Protein AF-A0A3A9CHL5-F1 (afdb_monomer_lite)

Foldseek 3Di:
DDPDPPPPPQPCLLLLLLLVCVLCVVVVVVDDRDSDDDPDDDDDDDDDFDWDPPDFQWTWTPDDPDTDIGGRLVRDDCVSRLLNVLSDLCPPDPVSVVVLLVVLVVVPPDPSSLVSVVSSCVSPVVVLVVDDPSSVVVCVSNVVVVVVVVVVVVVVVVVVVVVVVVVLVVVLLVVLVVVCVVVVVVVLNVVVVPDVVSVVVSCVVVVRPVVPDPDPPPPDDDDDDDD

Structure (mmCIF, N/CA/C/O backbone):
data_AF-A0A3A9CHL5-F1
#
_entry.id   AF-A0A3A9CHL5-F1
#
loop_
_atom_site.group_PDB
_atom_site.id
_atom_site.type_symbol
_atom_site.label_atom_id
_atom_site.label_alt_id
_atom_site.label_comp_id
_atom_site.label_asym_id
_atom_site.label_entity_id
_atom_site.label_seq_id
_atom_site.pdbx_PDB_ins_code
_atom_site.Cartn_x
_atom_site.Cartn_y
_atom_site.Cartn_z
_atom_site.occupancy
_atom_site.B_iso_or_equiv
_atom_site.auth_seq_id
_atom_site.auth_comp_id
_atom_site.auth_asym_id
_atom_site.auth_atom_id
_atom_site.pdbx_PDB_model_num
ATOM 1 N N . MET A 1 1 ? -10.485 33.355 -9.777 1.00 31.81 1 MET A N 1
ATOM 2 C CA . MET A 1 1 ? -9.864 32.058 -10.112 1.00 31.81 1 MET A CA 1
ATOM 3 C C . MET A 1 1 ? -10.113 31.134 -8.939 1.00 31.81 1 MET A C 1
ATOM 5 O O . MET A 1 1 ? -9.552 31.369 -7.882 1.00 31.81 1 MET A O 1
ATOM 9 N N . HIS A 1 2 ? -11.038 30.187 -9.081 1.00 33.06 2 HIS A N 1
ATOM 10 C CA . HIS A 1 2 ? -11.219 29.122 -8.098 1.00 33.06 2 HIS A CA 1
ATOM 11 C C . HIS A 1 2 ? -10.197 28.035 -8.424 1.00 33.06 2 HIS A C 1
ATOM 13 O O . HIS A 1 2 ? -10.268 27.441 -9.497 1.00 33.06 2 HIS A O 1
ATOM 19 N N . GLU A 1 3 ? -9.231 27.819 -7.536 1.00 34.31 3 GLU A N 1
ATOM 20 C CA . GLU A 1 3 ? -8.381 26.633 -7.582 1.00 34.31 3 GLU A CA 1
ATOM 21 C C . GLU A 1 3 ? -9.248 25.408 -7.300 1.00 34.31 3 GLU A C 1
ATOM 23 O O . GLU A 1 3 ? -9.785 25.218 -6.205 1.00 34.31 3 GLU A O 1
ATOM 28 N N . SER A 1 4 ? -9.420 24.589 -8.330 1.00 36.44 4 SER A N 1
ATOM 29 C CA . SER A 1 4 ? -10.003 23.263 -8.237 1.00 36.44 4 SER A CA 1
ATOM 30 C C . SER A 1 4 ? -9.102 22.412 -7.345 1.00 36.44 4 SER A C 1
ATOM 32 O O . SER A 1 4 ? -8.057 21.940 -7.788 1.00 36.44 4 SER A O 1
ATOM 34 N N . LYS A 1 5 ? -9.487 22.218 -6.077 1.00 37.38 5 LYS A N 1
ATOM 35 C CA . LYS A 1 5 ? -8.882 21.193 -5.220 1.00 37.38 5 LYS A CA 1
ATOM 36 C C . LYS A 1 5 ? -9.072 19.845 -5.910 1.00 37.38 5 LYS A C 1
ATOM 38 O O . LYS A 1 5 ? -10.174 19.299 -5.903 1.00 37.38 5 LYS A O 1
ATOM 43 N N . SER A 1 6 ? -8.007 19.318 -6.505 1.00 38.12 6 SER A N 1
ATOM 44 C CA . SER A 1 6 ? -7.930 17.926 -6.934 1.00 38.12 6 SER A CA 1
ATOM 45 C C . SER A 1 6 ? -8.204 17.057 -5.713 1.00 38.12 6 SER A C 1
ATOM 47 O O . SER A 1 6 ? -7.373 16.932 -4.815 1.00 38.12 6 SER A O 1
ATOM 49 N N . GLN A 1 7 ? -9.421 16.531 -5.626 1.00 40.09 7 GLN A N 1
ATOM 50 C CA . GLN A 1 7 ? -9.855 15.693 -4.524 1.00 40.09 7 GLN A CA 1
ATOM 51 C C . GLN A 1 7 ? -9.085 14.374 -4.637 1.00 40.09 7 GLN A C 1
ATOM 53 O O . GLN A 1 7 ? -9.438 13.506 -5.432 1.00 40.09 7 GLN A O 1
ATOM 58 N N . CYS A 1 8 ? -7.981 14.251 -3.894 1.00 38.56 8 CYS A N 1
ATOM 59 C CA . CYS A 1 8 ? -7.250 12.997 -3.775 1.00 38.56 8 CYS A CA 1
ATOM 60 C C . CYS A 1 8 ? -8.243 11.948 -3.262 1.00 38.56 8 CYS A C 1
ATOM 62 O O . CYS A 1 8 ? -8.747 12.051 -2.140 1.00 38.56 8 CYS A O 1
ATOM 64 N N . LYS A 1 9 ? -8.612 10.996 -4.124 1.00 45.97 9 LYS A N 1
ATOM 65 C CA . LYS A 1 9 ? -9.559 9.930 -3.803 1.00 45.97 9 LYS A CA 1
ATOM 66 C C . LYS A 1 9 ? -8.913 9.078 -2.711 1.00 45.97 9 LYS A C 1
ATOM 68 O O . LYS A 1 9 ? -8.028 8.273 -2.986 1.00 45.97 9 LYS A O 1
ATOM 73 N N . ARG A 1 10 ? -9.287 9.322 -1.455 1.00 57.28 10 ARG A N 1
ATOM 74 C CA . ARG A 1 10 ? -8.737 8.613 -0.295 1.00 57.28 10 ARG A CA 1
ATOM 75 C C . ARG A 1 10 ? -9.194 7.156 -0.347 1.00 57.28 10 ARG A C 1
ATOM 77 O O . ARG A 1 10 ? -10.391 6.875 -0.329 1.00 57.28 10 ARG A O 1
ATOM 84 N N . HIS A 1 11 ? -8.241 6.236 -0.457 1.00 58.91 11 HIS A N 1
ATOM 85 C CA . HIS A 1 11 ? -8.498 4.800 -0.548 1.00 58.91 11 HIS A CA 1
ATOM 86 C C . HIS A 1 11 ? -8.661 4.221 0.865 1.00 58.91 11 HIS A C 1
ATOM 88 O O . HIS A 1 11 ? -7.772 3.561 1.387 1.00 58.91 11 HIS A O 1
ATOM 94 N N . TRP A 1 12 ? -9.802 4.497 1.503 1.00 69.38 12 TRP A N 1
ATOM 95 C CA . TRP A 1 12 ? -10.125 4.010 2.854 1.00 69.38 12 TRP A CA 1
ATOM 96 C C . TRP A 1 12 ? -10.387 2.500 2.922 1.00 69.38 12 TRP A C 1
ATOM 98 O O . TRP A 1 12 ? -10.325 1.911 3.998 1.00 69.38 12 TRP A O 1
ATOM 108 N N . HIS A 1 13 ? -10.682 1.872 1.782 1.00 62.75 13 HIS A N 1
ATOM 109 C CA . HIS A 1 13 ? -11.171 0.495 1.721 1.00 62.75 13 HIS A CA 1
ATOM 110 C C . HIS A 1 13 ? -10.190 -0.539 2.317 1.00 62.75 13 HIS A C 1
ATOM 112 O O . HIS A 1 13 ? -10.600 -1.286 3.207 1.00 62.75 13 HIS A O 1
ATOM 118 N N . PRO A 1 14 ? -8.883 -0.531 1.974 1.00 68.88 14 PRO A N 1
ATOM 119 C CA . PRO A 1 14 ? -7.922 -1.457 2.581 1.00 68.88 14 PRO A CA 1
ATOM 120 C C . PRO A 1 14 ? -7.686 -1.185 4.075 1.00 68.88 14 PRO A C 1
ATOM 122 O O . PRO A 1 14 ? -7.514 -2.123 4.851 1.00 68.88 14 PRO A O 1
ATOM 125 N N . ALA A 1 15 ? -7.729 0.088 4.491 1.00 72.81 15 ALA A N 1
ATOM 126 C CA . ALA A 1 15 ? -7.606 0.493 5.896 1.00 72.81 15 ALA A CA 1
ATOM 127 C C . ALA A 1 15 ? -8.725 -0.102 6.745 1.00 72.81 15 ALA A C 1
ATOM 129 O O . ALA A 1 15 ? -8.486 -0.623 7.828 1.00 72.81 15 ALA A O 1
ATOM 130 N N . PHE A 1 16 ? -9.954 -0.009 6.240 1.00 71.50 16 PHE A N 1
ATOM 131 C CA . PHE A 1 16 ? -11.136 -0.469 6.948 1.00 71.50 16 PHE A CA 1
ATOM 132 C C . PHE A 1 16 ? -11.118 -1.988 7.128 1.00 71.50 16 PHE A C 1
ATOM 134 O O . PHE A 1 16 ? -11.353 -2.484 8.229 1.00 71.50 16 PHE A O 1
ATOM 141 N N . PHE A 1 17 ? -10.750 -2.725 6.076 1.00 71.75 17 PHE A N 1
ATOM 142 C CA . PHE A 1 17 ? -10.575 -4.175 6.139 1.00 71.75 17 PHE A CA 1
ATOM 143 C C . PHE A 1 17 ? -9.501 -4.586 7.159 1.00 71.75 17 PHE A C 1
ATOM 145 O O . PHE A 1 17 ? -9.738 -5.463 7.991 1.00 71.75 17 PHE A O 1
ATOM 152 N N . ALA A 1 18 ? -8.348 -3.913 7.155 1.00 73.06 18 ALA A N 1
ATOM 153 C CA . ALA A 1 18 ? -7.289 -4.162 8.129 1.00 73.06 18 ALA A CA 1
ATOM 154 C C . ALA A 1 18 ? -7.716 -3.791 9.563 1.00 73.06 18 ALA A C 1
ATOM 156 O O . ALA A 1 18 ? -7.441 -4.543 10.496 1.00 73.06 18 ALA A O 1
ATOM 157 N N . GLY A 1 19 ? -8.450 -2.688 9.744 1.00 74.75 19 GLY A N 1
ATOM 158 C CA . GLY A 1 19 ? -9.015 -2.289 11.035 1.00 74.75 19 GLY A CA 1
ATOM 159 C C . GLY A 1 19 ? -9.948 -3.355 11.612 1.00 74.75 19 GLY A C 1
ATOM 160 O O . GLY A 1 19 ? -9.813 -3.725 12.774 1.00 74.75 19 GLY A O 1
ATOM 161 N N . LEU A 1 20 ? -10.829 -3.931 10.787 1.00 75.00 20 LEU A N 1
ATOM 162 C CA . LEU A 1 20 ? -11.700 -5.039 11.197 1.00 75.00 20 LEU A CA 1
ATOM 163 C C . LEU A 1 20 ? -10.907 -6.279 11.626 1.00 75.00 20 LEU A C 1
ATOM 165 O O . LEU A 1 20 ? -11.247 -6.913 12.624 1.00 75.00 20 LEU A O 1
ATOM 169 N N . GLN A 1 21 ? -9.846 -6.623 10.894 1.00 72.31 21 GLN A N 1
ATOM 170 C CA . GLN A 1 21 ? -8.977 -7.752 11.236 1.00 72.31 21 GLN A CA 1
ATOM 171 C C . GLN A 1 21 ? -8.236 -7.552 12.560 1.00 72.31 21 GLN A C 1
ATOM 173 O O . GLN A 1 21 ? -8.037 -8.522 13.292 1.00 72.31 21 GLN A O 1
ATOM 178 N N . ILE A 1 22 ? -7.821 -6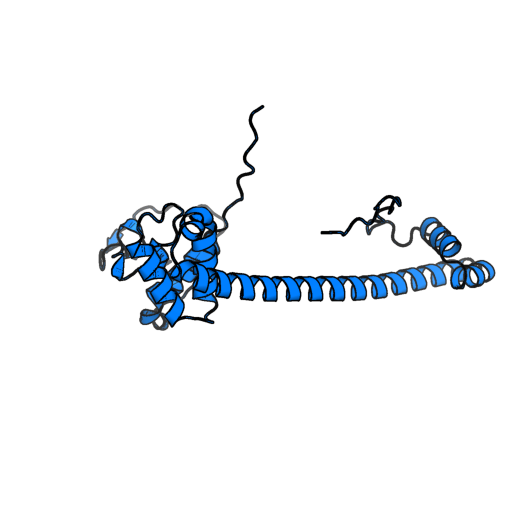.317 12.857 1.00 81.06 22 ILE A N 1
ATOM 179 C CA . ILE A 1 22 ? -7.154 -5.965 14.113 1.00 81.06 22 ILE A CA 1
ATOM 180 C C . ILE A 1 22 ? -8.127 -6.112 15.288 1.00 81.06 22 ILE A C 1
ATOM 182 O O . ILE A 1 22 ? -7.821 -6.825 16.245 1.00 81.06 22 ILE A O 1
ATOM 186 N N . GLU A 1 23 ? -9.305 -5.490 15.204 1.00 81.81 23 GLU A N 1
ATOM 187 C CA . GLU A 1 23 ? -10.247 -5.451 16.333 1.00 81.81 23 GLU A CA 1
ATOM 188 C C . GLU A 1 23 ? -10.882 -6.809 16.629 1.00 81.81 23 GLU A C 1
ATOM 190 O O . GLU A 1 23 ? -11.107 -7.161 17.783 1.00 81.81 23 GLU A O 1
ATOM 195 N N . LEU A 1 24 ? -11.130 -7.613 15.596 1.00 76.69 24 LEU A N 1
ATOM 196 C CA . LEU A 1 24 ? -11.728 -8.941 15.743 1.00 76.69 24 LEU A CA 1
ATOM 197 C C . LEU A 1 24 ? -10.677 -10.061 15.788 1.00 76.69 24 LEU A C 1
ATOM 199 O O . L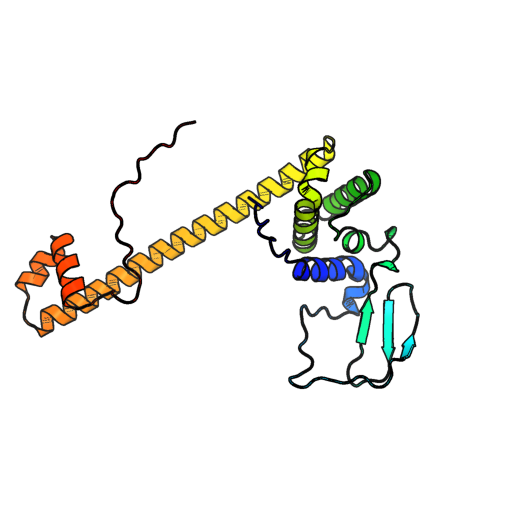EU A 1 24 ? -10.985 -11.231 15.547 1.00 76.69 24 LEU A O 1
ATOM 203 N N . SER A 1 25 ? -9.424 -9.718 16.093 1.00 77.12 25 SER A N 1
ATOM 204 C CA . SER A 1 25 ? -8.302 -10.661 16.095 1.00 77.12 25 SER A CA 1
ATOM 205 C C . SER A 1 25 ? -8.446 -11.780 17.134 1.00 77.12 25 SER A C 1
ATOM 207 O O . SER A 1 25 ? -8.083 -12.920 16.843 1.00 77.12 25 SER A O 1
ATOM 209 N N . GLU A 1 26 ? -9.027 -11.500 18.305 1.00 75.69 26 GLU A N 1
ATOM 210 C CA . GLU A 1 26 ? -9.283 -12.502 19.355 1.00 75.69 26 GLU A CA 1
ATOM 211 C C . GLU A 1 26 ? -10.308 -13.564 18.920 1.00 75.69 26 GLU A C 1
ATOM 213 O O . GLU A 1 26 ? -10.218 -14.727 19.314 1.00 75.69 26 GLU A O 1
ATOM 218 N N . GLU A 1 27 ? -11.254 -13.191 18.056 1.00 71.69 27 GLU A N 1
ATOM 219 C CA . GLU A 1 27 ? -12.296 -14.079 17.527 1.00 71.69 27 GLU A CA 1
ATOM 220 C C . GLU A 1 27 ? -11.923 -14.676 16.161 1.00 71.69 27 GLU A C 1
ATOM 222 O O . GLU A 1 27 ? -12.722 -15.391 15.556 1.00 71.69 27 GLU A O 1
ATOM 227 N N . ARG A 1 28 ? -10.699 -14.435 15.672 1.00 65.25 28 ARG A N 1
ATOM 228 C CA . ARG A 1 28 ? -10.254 -14.788 14.313 1.00 65.25 28 ARG A CA 1
ATOM 229 C C . ARG A 1 28 ? -10.444 -16.259 13.950 1.00 65.25 28 ARG A C 1
ATOM 231 O O . ARG A 1 28 ? -10.678 -16.560 12.788 1.00 65.25 28 ARG A O 1
ATOM 238 N N . SER A 1 29 ? -10.358 -17.178 14.912 1.00 58.16 29 SER A N 1
ATOM 239 C CA . SER A 1 29 ? -10.593 -18.612 14.674 1.00 58.16 29 SER A CA 1
ATOM 240 C C . SER A 1 29 ? -12.040 -18.941 14.289 1.00 58.16 29 SER A C 1
ATOM 242 O O . SER A 1 29 ? -12.284 -19.982 13.684 1.00 58.16 29 SER A O 1
ATOM 244 N N . ASN A 1 30 ? -12.982 -18.053 14.609 1.00 62.62 30 ASN A N 1
ATOM 245 C CA . ASN A 1 30 ? -14.406 -18.188 14.319 1.00 62.62 30 ASN A CA 1
ATOM 246 C C . ASN A 1 30 ? -14.866 -17.268 13.174 1.00 62.62 30 ASN A C 1
ATOM 248 O O . ASN A 1 30 ? -16.060 -17.228 12.875 1.00 62.62 30 ASN A O 1
ATOM 252 N N . LEU A 1 31 ? -13.948 -16.518 12.552 1.00 57.81 31 LEU A N 1
ATOM 253 C CA . LEU A 1 31 ? -14.252 -15.483 11.565 1.00 57.81 31 LEU A CA 1
ATOM 254 C C . LEU A 1 31 ? -13.487 -15.720 10.259 1.00 57.81 31 LEU A C 1
ATOM 256 O O . LEU A 1 31 ? -12.302 -16.049 10.256 1.00 57.81 31 LEU A O 1
ATOM 260 N N . ILE A 1 32 ? -14.169 -15.510 9.135 1.00 54.34 32 ILE A N 1
ATOM 261 C CA . ILE A 1 32 ? -13.572 -15.509 7.797 1.00 54.34 32 ILE A CA 1
ATOM 262 C C . ILE A 1 32 ? -13.523 -14.054 7.331 1.00 54.34 32 ILE A C 1
ATOM 264 O O . ILE A 1 32 ? -14.544 -13.370 7.329 1.00 54.34 32 ILE A O 1
ATOM 268 N N . PHE A 1 33 ? -12.335 -13.583 6.953 1.00 56.72 33 PHE A N 1
ATOM 269 C CA . PHE A 1 33 ? -12.128 -12.224 6.458 1.00 56.72 33 PHE A CA 1
ATOM 270 C C . PHE A 1 33 ? -11.939 -12.259 4.943 1.00 56.72 33 PHE A C 1
ATOM 272 O O . PHE A 1 33 ? -10.904 -12.717 4.459 1.00 56.72 33 PHE A O 1
ATOM 279 N N . GLU A 1 34 ? -12.912 -11.738 4.206 1.00 53.91 34 GLU A N 1
ATOM 280 C CA . GLU A 1 34 ? -12.839 -11.541 2.756 1.00 53.91 34 GLU A CA 1
ATOM 281 C C . GLU A 1 34 ? -12.867 -10.038 2.462 1.00 53.91 34 GLU A C 1
ATOM 283 O O . GLU A 1 34 ? -13.689 -9.320 3.026 1.00 53.91 34 GLU A O 1
ATOM 288 N N . ASN A 1 35 ? -11.938 -9.557 1.627 1.00 45.94 35 ASN A N 1
ATOM 289 C CA . ASN A 1 35 ? -11.796 -8.127 1.317 1.00 45.94 35 ASN A CA 1
ATOM 290 C C . ASN A 1 35 ? -13.027 -7.616 0.547 1.00 45.94 35 ASN A C 1
ATOM 292 O O . ASN A 1 35 ? -13.604 -6.598 0.906 1.00 45.94 35 ASN A O 1
ATOM 296 N N . GLU A 1 36 ? -13.489 -8.391 -0.440 1.00 55.72 36 GLU A N 1
ATOM 297 C CA . GLU A 1 36 ? -14.678 -8.096 -1.240 1.00 55.72 36 GLU A CA 1
ATOM 298 C C . GLU A 1 36 ? -15.321 -9.412 -1.721 1.00 55.72 36 GLU A C 1
ATOM 300 O O . GLU A 1 36 ? -14.632 -10.274 -2.268 1.00 55.72 36 GLU A O 1
ATOM 305 N N . HIS A 1 37 ? -16.640 -9.568 -1.543 1.00 56.06 37 HIS A N 1
ATOM 306 C CA . HIS A 1 37 ? -17.407 -10.719 -2.037 1.00 56.06 37 HIS A CA 1
ATOM 307 C C . HIS A 1 37 ? -18.520 -10.246 -2.979 1.00 56.06 37 HIS A C 1
ATOM 309 O O . HIS A 1 37 ? -19.444 -9.539 -2.573 1.00 56.06 37 HIS A O 1
ATOM 315 N N . LEU A 1 38 ? -18.444 -10.628 -4.256 1.00 54.06 38 LEU A N 1
ATOM 316 C CA . LEU A 1 38 ? -19.430 -10.231 -5.263 1.00 54.06 38 LEU A CA 1
ATOM 317 C C . LEU A 1 38 ? -20.667 -11.138 -5.185 1.00 54.06 38 LEU A C 1
ATOM 319 O O . LEU A 1 38 ? -20.614 -12.302 -5.569 1.00 54.06 38 LEU A O 1
ATOM 323 N N . LEU A 1 39 ? -21.804 -10.590 -4.745 1.00 59.66 39 LEU A N 1
ATOM 324 C CA . LEU A 1 39 ? -23.056 -11.339 -4.529 1.00 59.66 39 LEU A CA 1
ATOM 325 C C . LEU A 1 39 ? -23.867 -11.650 -5.818 1.00 59.66 39 LEU A C 1
ATOM 327 O O . LEU A 1 39 ? -25.001 -12.116 -5.730 1.00 59.66 39 LEU A O 1
ATOM 331 N N . GLY A 1 40 ? -23.298 -11.453 -7.017 1.00 54.06 40 GLY A N 1
ATOM 332 C CA . GLY A 1 40 ? -23.895 -11.824 -8.317 1.00 54.06 40 GLY A CA 1
ATOM 333 C C . GLY A 1 40 ? -24.168 -10.655 -9.284 1.00 54.06 40 GLY A C 1
ATOM 334 O O . GLY A 1 40 ? -23.963 -9.492 -8.957 1.00 54.06 40 GLY A O 1
ATOM 335 N N . THR A 1 41 ? -24.619 -10.968 -10.510 1.00 48.75 41 THR A N 1
ATOM 336 C CA . THR A 1 41 ? -24.808 -10.030 -11.650 1.00 48.75 41 THR A CA 1
ATOM 337 C C . THR A 1 41 ? -26.211 -9.412 -11.778 1.00 48.75 41 THR A C 1
ATOM 339 O O . THR A 1 41 ? -26.469 -8.670 -12.725 1.00 48.75 41 THR A O 1
ATOM 342 N N . LYS A 1 42 ? -27.137 -9.697 -10.855 1.00 50.78 42 LYS A N 1
ATOM 343 C CA . LYS A 1 42 ? -28.496 -9.119 -10.826 1.00 50.78 42 LYS A CA 1
ATOM 344 C C . LYS A 1 42 ? -28.726 -8.345 -9.523 1.00 50.78 42 LYS A C 1
ATOM 346 O O . LYS A 1 42 ? -28.121 -8.710 -8.520 1.00 50.78 42 LYS A O 1
ATOM 351 N N . PRO A 1 43 ? -29.608 -7.325 -9.503 1.00 42.44 43 PRO A N 1
ATOM 352 C CA . PRO A 1 43 ? -29.901 -6.593 -8.280 1.00 42.44 43 PRO A CA 1
ATOM 353 C C . PRO A 1 43 ? -30.700 -7.499 -7.339 1.00 42.44 43 PRO A C 1
ATOM 355 O O . PRO A 1 43 ? -31.857 -7.818 -7.611 1.00 42.44 43 PRO A O 1
ATOM 358 N N . THR A 1 44 ? -30.074 -7.955 -6.259 1.00 53.53 44 THR A N 1
ATOM 359 C CA . THR A 1 44 ? -30.722 -8.714 -5.187 1.00 53.53 44 THR A CA 1
ATOM 360 C C . THR A 1 44 ? -31.590 -7.762 -4.364 1.00 53.53 44 THR A C 1
ATOM 362 O O . THR A 1 44 ? -31.087 -6.853 -3.707 1.00 53.53 44 THR A O 1
ATOM 365 N N . GLN A 1 45 ? -32.910 -7.933 -4.444 1.00 50.31 45 GLN A N 1
ATOM 366 C CA . GLN A 1 45 ? -33.881 -7.205 -3.629 1.00 50.31 45 GLN A CA 1
ATOM 367 C C . GLN A 1 45 ? -34.082 -7.970 -2.316 1.00 50.31 45 GLN A C 1
ATOM 369 O O . GLN A 1 45 ? -34.325 -9.173 -2.341 1.00 50.31 45 GLN A O 1
ATOM 374 N N . ILE A 1 46 ? -33.939 -7.285 -1.179 1.00 52.41 46 ILE A N 1
ATOM 375 C CA . ILE A 1 46 ? -34.143 -7.870 0.151 1.00 52.41 46 ILE A CA 1
ATOM 376 C C . ILE A 1 46 ? -35.546 -7.490 0.631 1.00 52.41 46 ILE A C 1
ATOM 378 O O . ILE A 1 46 ? -35.828 -6.305 0.809 1.00 52.41 46 ILE A O 1
ATOM 382 N N . ASP A 1 47 ? -36.409 -8.484 0.853 1.00 38.03 47 ASP A N 1
ATOM 383 C CA . ASP A 1 47 ? -37.814 -8.259 1.220 1.00 38.03 47 ASP A CA 1
ATOM 384 C C . ASP A 1 47 ? -38.009 -7.969 2.722 1.00 38.03 47 ASP A C 1
ATOM 386 O O . ASP A 1 47 ? -38.795 -7.094 3.085 1.00 38.03 47 ASP A O 1
ATOM 390 N N . VAL A 1 48 ? -37.294 -8.672 3.617 1.00 36.00 48 VAL A N 1
ATOM 391 C CA . VAL A 1 48 ? -37.386 -8.493 5.082 1.00 36.00 48 VAL A CA 1
ATOM 392 C C . VAL A 1 48 ? -36.043 -8.787 5.757 1.00 36.00 48 VAL A C 1
ATOM 394 O O . VAL A 1 48 ? -35.462 -9.851 5.568 1.00 36.00 48 VAL A O 1
ATOM 397 N N . ILE A 1 49 ? -35.583 -7.870 6.614 1.00 46.50 49 ILE A N 1
ATOM 398 C CA . ILE A 1 49 ? -34.369 -8.020 7.429 1.00 46.50 49 ILE A CA 1
ATOM 399 C C . ILE A 1 49 ? -34.766 -8.126 8.904 1.00 46.50 49 ILE A C 1
ATOM 401 O O . ILE A 1 49 ? -35.325 -7.189 9.471 1.00 46.50 49 ILE A O 1
ATOM 405 N N . ILE A 1 50 ? -34.432 -9.246 9.551 1.00 41.56 50 ILE A N 1
ATOM 406 C CA . ILE A 1 50 ? -34.580 -9.416 11.003 1.00 41.56 50 ILE A CA 1
ATOM 407 C C . ILE A 1 50 ? -33.198 -9.334 11.644 1.00 41.56 50 ILE A C 1
ATOM 409 O O . ILE A 1 50 ? -32.349 -1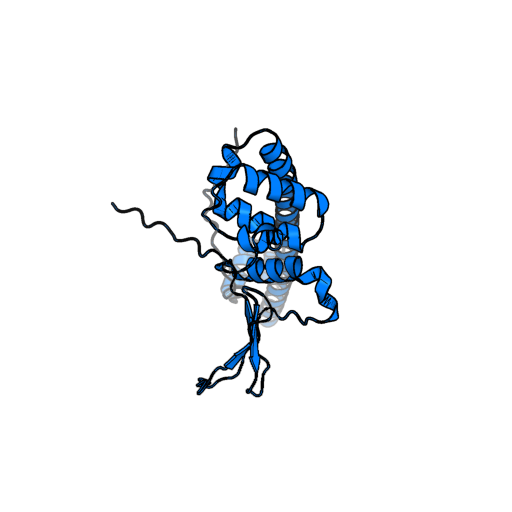0.198 11.428 1.00 41.56 50 ILE A O 1
ATOM 413 N N . VAL A 1 51 ? -32.985 -8.299 12.455 1.00 49.38 51 VAL A N 1
ATOM 414 C CA . VAL A 1 51 ? -31.703 -8.019 13.108 1.00 49.38 51 VAL A CA 1
ATOM 415 C C . VAL A 1 51 ? -31.727 -8.478 14.566 1.00 49.38 51 VAL A C 1
ATOM 417 O O . VAL A 1 51 ? -32.517 -7.978 15.368 1.00 49.38 51 VAL A O 1
ATOM 420 N N . LYS A 1 52 ? -30.822 -9.390 14.946 1.00 45.09 52 LYS A N 1
ATOM 421 C CA . LYS A 1 52 ? -30.616 -9.765 16.355 1.00 45.09 52 LYS A CA 1
ATOM 422 C C . LYS A 1 52 ? -29.498 -8.922 16.980 1.00 45.09 52 LYS A C 1
ATOM 424 O O . LYS A 1 52 ? -28.354 -8.996 16.537 1.00 45.09 52 LYS A O 1
ATOM 429 N N . LYS A 1 53 ? -29.823 -8.169 18.036 1.00 54.25 53 LYS A N 1
ATOM 430 C CA . LYS A 1 53 ? -28.856 -7.423 18.861 1.00 54.25 53 LYS A CA 1
ATOM 431 C C . LYS A 1 53 ? -28.190 -8.367 19.860 1.00 54.25 53 LYS A C 1
ATOM 433 O O . LYS A 1 53 ? -28.825 -8.753 20.837 1.00 54.25 53 LYS A O 1
ATOM 438 N N . ASN A 1 54 ? -26.940 -8.747 19.602 1.00 59.50 54 ASN A N 1
ATOM 439 C CA . ASN A 1 54 ? -26.134 -9.505 20.565 1.00 59.50 54 ASN A CA 1
ATOM 440 C C . ASN A 1 54 ? -25.168 -8.576 21.318 1.00 59.50 54 ASN A C 1
ATOM 442 O O . ASN A 1 54 ? -25.159 -8.610 22.541 1.00 59.50 54 ASN A O 1
ATOM 446 N N . ASN A 1 55 ? -24.456 -7.699 20.595 1.00 62.72 55 ASN A N 1
ATOM 447 C CA . ASN A 1 55 ? -23.603 -6.636 21.138 1.00 62.72 55 ASN A CA 1
ATOM 448 C C . ASN A 1 55 ? -23.947 -5.294 20.451 1.00 62.72 55 ASN A C 1
ATOM 450 O O . ASN A 1 55 ? -24.363 -5.316 19.289 1.00 62.72 55 ASN A O 1
ATOM 454 N N . PRO A 1 56 ? -23.779 -4.132 21.114 1.00 70.81 56 PRO A N 1
ATOM 455 C CA . PRO A 1 56 ? -23.903 -2.824 20.462 1.00 70.81 56 PRO A CA 1
ATOM 456 C C . PRO A 1 56 ? -22.980 -2.733 19.239 1.00 70.81 56 PRO A C 1
ATOM 458 O O . PRO A 1 56 ? -21.821 -3.134 19.324 1.00 70.81 56 PRO A O 1
ATOM 461 N N . GLY A 1 57 ? -23.504 -2.277 18.099 1.00 68.25 57 GLY A N 1
ATOM 462 C CA . GLY A 1 57 ? -22.753 -2.146 16.848 1.00 68.25 57 GLY A CA 1
ATOM 463 C C . GLY A 1 57 ? -22.472 -3.435 16.065 1.00 68.25 57 GLY A C 1
ATOM 464 O O . GLY A 1 57 ? -22.024 -3.323 14.930 1.00 68.25 57 GLY A O 1
ATOM 465 N N . ILE A 1 58 ? -22.764 -4.638 16.586 1.00 70.94 58 ILE A N 1
ATOM 466 C CA . ILE A 1 58 ? -22.610 -5.905 15.840 1.00 70.94 58 ILE A CA 1
ATOM 467 C C . ILE A 1 58 ? -23.966 -6.585 15.674 1.00 70.94 58 ILE A C 1
ATOM 469 O O . ILE A 1 58 ? -24.596 -7.050 16.631 1.00 70.94 58 ILE A O 1
ATOM 473 N N . TYR A 1 59 ? -24.390 -6.692 14.423 1.00 70.88 59 TYR A N 1
ATOM 474 C CA . TYR A 1 59 ? -25.733 -7.089 14.040 1.00 70.88 59 TYR A CA 1
ATOM 475 C C . TYR A 1 59 ? -25.704 -8.291 13.112 1.00 70.88 59 TYR A C 1
ATOM 477 O O . TYR A 1 59 ? -24.966 -8.306 12.134 1.00 70.88 59 TYR A O 1
ATOM 485 N N . TYR A 1 60 ? -26.555 -9.276 13.386 1.00 68.06 60 TYR A N 1
ATOM 486 C CA . TYR A 1 60 ? -26.691 -10.462 12.545 1.00 68.06 60 TYR A CA 1
ATOM 487 C C . TYR A 1 60 ? -28.065 -10.474 11.892 1.00 68.06 60 TYR A C 1
ATOM 489 O O . TYR A 1 60 ? -29.078 -10.431 12.602 1.00 68.06 60 TYR A O 1
ATOM 497 N N . ILE A 1 61 ? -28.094 -10.582 10.566 1.00 64.31 61 ILE A N 1
ATOM 498 C CA . ILE A 1 61 ? -29.308 -10.891 9.819 1.00 64.31 61 ILE A CA 1
ATOM 499 C C . ILE A 1 61 ? -29.417 -12.405 9.709 1.00 64.31 61 ILE A C 1
ATOM 501 O O . ILE A 1 61 ? -28.491 -13.082 9.260 1.00 64.31 61 ILE A O 1
ATOM 505 N N . LYS A 1 62 ? -30.561 -12.946 10.123 1.00 58.50 62 LYS A N 1
ATOM 506 C CA . LYS A 1 62 ? -30.878 -14.369 9.973 1.00 58.50 62 LYS A CA 1
ATOM 507 C C . LYS A 1 62 ? -32.111 -14.508 9.089 1.00 58.50 62 LYS A C 1
ATOM 509 O O . LYS A 1 62 ? -33.121 -13.880 9.390 1.00 58.50 62 LYS A O 1
ATOM 514 N N . GLY A 1 63 ? -32.034 -15.334 8.044 1.00 54.12 63 GLY A N 1
ATOM 515 C CA . GLY A 1 63 ? -33.185 -15.634 7.181 1.00 54.12 63 GLY A CA 1
ATOM 516 C C . GLY A 1 63 ? -32.920 -15.690 5.674 1.00 54.12 63 GLY A C 1
ATOM 517 O O . GLY A 1 63 ? -33.852 -16.008 4.947 1.00 54.12 63 GLY A O 1
ATOM 518 N N . ASP A 1 64 ? -31.696 -15.421 5.212 1.00 53.97 64 ASP A N 1
ATOM 519 C CA . ASP A 1 64 ? -31.321 -15.462 3.788 1.00 53.97 64 ASP A CA 1
ATOM 520 C C . ASP A 1 64 ? -30.293 -16.581 3.501 1.00 53.97 64 ASP A C 1
ATOM 522 O O . ASP A 1 64 ? -29.755 -17.182 4.438 1.00 53.97 64 ASP A O 1
ATOM 526 N N . PHE A 1 65 ? -30.013 -16.879 2.224 1.00 57.91 65 PHE A N 1
ATOM 527 C CA . PHE A 1 65 ? -29.056 -17.923 1.817 1.00 57.91 65 PHE A CA 1
ATOM 528 C C . PHE A 1 65 ? -27.612 -17.607 2.240 1.00 57.91 65 PHE A C 1
ATOM 530 O O . PHE A 1 65 ? -26.808 -18.525 2.409 1.00 57.91 65 PHE A O 1
ATOM 537 N N . VAL A 1 66 ? -27.301 -16.322 2.445 1.00 58.91 66 VAL A N 1
ATOM 538 C CA . VAL A 1 66 ? -26.023 -15.838 2.979 1.00 58.91 66 VAL A CA 1
ATOM 539 C C . VAL A 1 66 ? -26.256 -15.254 4.371 1.00 58.91 66 VAL A C 1
ATOM 541 O O . VAL A 1 66 ? -27.065 -14.337 4.522 1.00 58.91 66 VAL A O 1
ATOM 544 N N . PRO A 1 67 ? -25.552 -15.732 5.408 1.00 58.47 67 PRO A N 1
ATOM 545 C CA . PRO A 1 67 ? -25.508 -15.047 6.693 1.00 58.47 67 PRO A CA 1
ATOM 546 C C . PRO A 1 67 ? -24.842 -13.673 6.528 1.00 58.47 67 PRO A C 1
ATOM 548 O O . PRO A 1 67 ? -23.674 -13.597 6.157 1.00 58.47 67 PRO A O 1
ATOM 551 N N . ILE A 1 68 ? -25.568 -12.587 6.812 1.00 67.81 68 ILE A N 1
ATOM 552 C CA . ILE A 1 68 ? -25.046 -11.214 6.708 1.00 67.81 68 ILE A CA 1
ATOM 553 C C . ILE A 1 68 ? -24.811 -10.652 8.112 1.00 67.81 68 ILE A C 1
ATOM 555 O O . ILE A 1 68 ? -25.690 -10.713 8.980 1.00 67.81 68 ILE A O 1
ATOM 559 N N . GLN A 1 69 ? -23.629 -10.076 8.325 1.00 68.00 69 GLN A N 1
ATOM 560 C CA . GLN A 1 69 ? -23.266 -9.343 9.535 1.00 68.00 69 GLN A CA 1
ATOM 561 C C . GLN A 1 69 ? -23.090 -7.857 9.198 1.00 68.00 69 GLN A C 1
ATOM 563 O O . GLN A 1 69 ? -22.390 -7.523 8.246 1.00 68.00 69 GLN A O 1
ATOM 568 N N . PHE A 1 70 ? -23.696 -6.963 9.985 1.00 71.62 70 PHE A N 1
ATOM 569 C CA . PHE A 1 70 ? -23.378 -5.534 9.951 1.00 71.62 70 PHE A CA 1
ATOM 570 C C . PHE A 1 70 ? -22.531 -5.150 11.155 1.00 71.62 70 PHE A C 1
ATOM 572 O O . PHE A 1 70 ? -22.839 -5.521 12.291 1.00 71.62 70 PHE A O 1
ATOM 579 N N . ILE A 1 71 ? -21.509 -4.344 10.886 1.00 69.50 71 ILE A N 1
ATOM 580 C CA . ILE A 1 71 ? -20.679 -3.703 11.897 1.00 69.50 71 ILE A CA 1
ATOM 581 C C . ILE A 1 71 ? -20.903 -2.196 11.769 1.00 69.50 71 ILE A C 1
ATOM 583 O O . ILE A 1 71 ? -20.526 -1.583 10.773 1.00 69.50 71 ILE A O 1
ATOM 587 N N . VAL A 1 72 ? -21.566 -1.609 12.762 1.00 73.81 72 VAL A N 1
ATOM 588 C CA . VAL A 1 72 ? -21.874 -0.178 12.831 1.00 73.81 72 VAL A CA 1
ATOM 589 C C . VAL A 1 72 ? -20.873 0.474 13.774 1.00 73.81 72 VAL A C 1
ATOM 591 O O . VAL A 1 72 ? -21.036 0.445 14.993 1.00 73.81 72 VAL A O 1
ATOM 594 N N . THR A 1 73 ? -19.820 1.058 13.204 1.00 66.94 73 THR A N 1
ATOM 595 C CA . THR A 1 73 ? -18.669 1.582 13.956 1.00 66.94 73 THR A CA 1
ATOM 596 C C . THR A 1 73 ? -19.033 2.681 14.956 1.00 66.94 73 THR A C 1
ATOM 598 O O . THR A 1 73 ? -18.431 2.740 16.023 1.00 66.94 73 THR A O 1
ATOM 601 N N . SER A 1 74 ? -20.058 3.494 14.678 1.00 67.88 74 SER A N 1
ATOM 602 C CA . SER A 1 74 ? -20.544 4.548 15.587 1.00 67.88 74 SER A CA 1
ATOM 603 C C . SER A 1 74 ? -21.209 4.023 16.864 1.00 67.88 74 SER A C 1
ATOM 605 O O . SER A 1 74 ? -21.402 4.780 17.811 1.00 67.88 74 SER A O 1
ATOM 607 N N . GLU A 1 75 ? -21.594 2.748 16.890 1.00 73.12 75 GLU A N 1
ATOM 608 C CA . GLU A 1 75 ? -22.235 2.101 18.040 1.00 73.12 75 GLU A CA 1
ATOM 609 C C . GLU A 1 75 ? -21.294 1.150 18.790 1.00 73.12 75 GLU A C 1
ATOM 611 O O . GLU A 1 75 ? -21.669 0.597 19.828 1.00 73.12 75 GLU A O 1
ATOM 616 N N . LEU A 1 76 ? -20.080 0.949 18.269 1.00 76.12 76 LEU A N 1
ATOM 617 C CA . LEU A 1 76 ? -19.054 0.147 18.916 1.00 76.12 76 LEU A CA 1
ATOM 618 C C . LEU A 1 76 ? -18.428 0.908 20.088 1.00 76.12 76 LEU A C 1
ATOM 620 O O . LEU A 1 76 ? -18.245 2.125 20.070 1.00 76.12 76 LEU A O 1
ATOM 624 N N . GLU A 1 77 ? -18.043 0.167 21.124 1.00 79.69 77 GLU A N 1
ATOM 625 C CA . GLU A 1 77 ? -17.344 0.741 22.268 1.00 79.69 77 GLU A CA 1
ATOM 626 C C . GLU A 1 77 ? -15.936 1.196 21.849 1.00 79.69 77 GLU A C 1
ATOM 628 O O . GLU A 1 77 ? -15.071 0.365 21.562 1.00 79.69 77 GLU A O 1
ATOM 633 N N . LYS A 1 78 ? -15.685 2.513 21.863 1.00 75.88 78 LYS A N 1
ATOM 634 C CA . LYS A 1 78 ? -14.415 3.135 21.436 1.00 75.88 78 LYS A CA 1
ATOM 635 C C . LYS A 1 78 ? -13.179 2.523 22.096 1.00 75.88 78 LYS A C 1
ATOM 637 O O . LYS A 1 78 ? -12.167 2.312 21.442 1.00 75.88 78 LYS A O 1
ATOM 642 N N . LYS A 1 79 ? -13.260 2.197 23.390 1.00 75.31 79 LYS A N 1
ATOM 643 C CA . LYS A 1 79 ? -12.129 1.629 24.141 1.00 75.31 79 LYS A CA 1
ATOM 644 C C . LYS A 1 79 ? -11.702 0.251 23.622 1.00 75.31 79 LYS A C 1
ATOM 646 O O . LYS A 1 79 ? -10.532 -0.092 23.744 1.00 75.31 79 LYS A O 1
ATOM 651 N N . LYS A 1 80 ? -12.644 -0.521 23.075 1.00 75.69 80 LYS A N 1
ATOM 652 C CA . LYS A 1 80 ? -12.407 -1.855 22.510 1.00 75.69 80 LYS A CA 1
ATOM 653 C C . LYS A 1 80 ? -12.176 -1.848 21.002 1.00 75.69 80 LYS A C 1
ATOM 655 O O . LYS A 1 80 ? -11.861 -2.897 20.477 1.00 75.69 80 LYS A O 1
ATOM 660 N N . ASN A 1 81 ? -12.407 -0.717 20.332 1.00 77.06 81 ASN A N 1
ATOM 661 C CA . ASN A 1 81 ? -12.383 -0.595 18.874 1.00 77.06 81 ASN A CA 1
ATOM 662 C C . ASN A 1 81 ? -11.567 0.634 18.454 1.00 77.06 81 ASN A C 1
ATOM 664 O O . ASN A 1 81 ? -12.028 1.469 17.672 1.00 77.06 81 ASN A O 1
ATOM 668 N N . LEU A 1 82 ? -10.396 0.797 19.072 1.00 85.88 82 LEU A N 1
ATOM 669 C CA . LEU A 1 82 ? -9.557 1.985 18.944 1.00 85.88 82 LEU A CA 1
ATOM 670 C C . LEU A 1 82 ? -9.198 2.272 17.479 1.00 85.88 82 LEU A C 1
ATOM 672 O O . LEU A 1 82 ? -9.376 3.395 17.022 1.00 85.88 82 LEU A O 1
ATOM 676 N N . TRP A 1 83 ? -8.740 1.269 16.736 1.00 87.31 83 TRP A N 1
ATOM 677 C CA . TRP A 1 83 ? -8.283 1.385 15.352 1.00 87.31 83 TRP A CA 1
ATOM 678 C C . TRP A 1 83 ? -9.422 1.724 14.399 1.00 87.31 83 TRP A C 1
ATOM 680 O O . TRP A 1 83 ? -9.285 2.641 13.593 1.00 87.31 83 TRP A O 1
ATOM 690 N N . LEU A 1 84 ? -10.566 1.041 14.522 1.00 82.88 84 LEU A N 1
ATOM 691 C CA . LEU A 1 84 ? -11.755 1.352 13.718 1.00 82.88 84 LEU A CA 1
ATOM 692 C C . LEU A 1 84 ? -12.290 2.754 14.010 1.00 82.88 84 LEU A C 1
ATOM 694 O O . LEU A 1 84 ? -12.710 3.450 13.090 1.00 82.88 84 LEU A O 1
ATOM 698 N N . TYR A 1 85 ? -12.260 3.181 15.273 1.00 83.25 85 TYR A N 1
ATOM 699 C CA . TYR A 1 85 ? -12.694 4.521 15.653 1.00 83.25 85 TYR A CA 1
ATOM 700 C C . TYR A 1 85 ? -11.710 5.603 15.177 1.00 83.25 85 TYR A C 1
ATOM 702 O O . TYR A 1 85 ? -12.122 6.707 14.831 1.00 83.25 85 TYR A O 1
ATOM 710 N N . SER A 1 86 ? -10.411 5.299 15.141 1.00 86.31 86 SER A N 1
ATOM 711 C CA . SER A 1 86 ? -9.368 6.219 14.679 1.00 86.31 86 SER A CA 1
ATOM 712 C C . SER A 1 86 ? -9.290 6.360 13.153 1.00 86.31 86 SER A C 1
ATOM 714 O O . SER A 1 86 ? -8.622 7.277 12.682 1.00 86.31 86 SER A O 1
ATOM 716 N N . LEU A 1 87 ? -9.987 5.523 12.372 1.00 84.31 87 LEU A N 1
ATOM 717 C CA . LEU A 1 87 ? -10.121 5.645 10.910 1.00 84.31 87 LEU A CA 1
ATOM 718 C C . LEU A 1 87 ? -11.084 6.778 10.508 1.00 84.31 87 LEU A C 1
ATOM 720 O O . LEU A 1 87 ? -12.114 6.566 9.870 1.00 84.31 87 LEU A O 1
ATOM 724 N N . THR A 1 88 ? -10.729 7.997 10.889 1.00 81.69 88 THR A N 1
ATOM 725 C CA . THR A 1 88 ? -11.454 9.237 10.599 1.00 81.69 88 THR A CA 1
ATOM 726 C C . THR A 1 88 ? -10.462 10.332 10.213 1.00 81.69 88 THR A C 1
ATOM 728 O O . THR A 1 88 ? -9.276 10.232 10.527 1.00 81.69 88 THR A O 1
ATOM 731 N N . ASP A 1 89 ? -10.924 11.370 9.521 1.00 81.31 89 ASP A N 1
ATOM 732 C CA . ASP A 1 89 ? -10.172 12.604 9.259 1.00 81.31 89 ASP A CA 1
ATOM 733 C C . ASP A 1 89 ? -10.460 13.726 10.268 1.00 81.31 89 ASP A C 1
ATOM 735 O O . ASP A 1 89 ? -9.972 14.843 10.113 1.00 81.31 89 ASP A O 1
ATOM 739 N N . GLU A 1 90 ? -11.224 13.415 11.317 1.00 79.88 90 GLU A N 1
ATOM 740 C CA . GLU A 1 90 ? -11.569 14.319 12.416 1.00 79.88 90 GLU A CA 1
ATOM 741 C C . GLU A 1 90 ? -11.097 13.747 13.768 1.00 79.88 90 GLU A C 1
ATOM 743 O O . GLU A 1 90 ? -11.869 13.603 14.720 1.00 79.88 90 GLU A O 1
ATOM 748 N N . LEU A 1 91 ? -9.818 13.362 13.875 1.00 76.12 91 LEU A N 1
ATOM 749 C CA . LEU A 1 91 ? -9.234 12.896 15.143 1.00 76.12 91 LEU A CA 1
ATOM 750 C C . LEU A 1 91 ? -9.096 14.058 16.147 1.00 76.12 91 LEU A C 1
ATOM 752 O O . LEU A 1 91 ? -8.049 14.685 16.290 1.00 76.12 91 LEU A O 1
ATOM 756 N N . CYS A 1 92 ? -10.176 14.346 16.872 1.00 61.25 92 CYS A N 1
ATOM 757 C CA . CYS A 1 92 ? -10.242 15.437 17.842 1.00 61.25 92 CYS A CA 1
ATOM 758 C C . CYS A 1 92 ? -9.968 14.953 19.276 1.00 61.25 92 CYS A C 1
ATOM 760 O O . CYS A 1 92 ? -10.895 14.714 20.051 1.00 61.25 92 CYS A O 1
ATOM 762 N N . GLY A 1 93 ? -8.692 14.844 19.662 1.00 69.94 93 GLY A N 1
ATOM 763 C CA . GLY A 1 93 ? -8.319 14.678 21.070 1.00 69.94 93 GLY A CA 1
ATOM 764 C C . GLY A 1 93 ? -6.887 14.203 21.305 1.00 69.94 93 GLY A C 1
ATOM 765 O O . GLY A 1 93 ? -6.530 13.091 20.931 1.00 69.94 93 GLY A O 1
ATOM 766 N N . GLU A 1 94 ? -6.090 14.994 22.030 1.00 72.19 94 GLU A N 1
ATOM 767 C CA . GLU A 1 94 ? -4.704 14.646 22.394 1.00 72.19 94 GLU A CA 1
ATOM 768 C C . GLU A 1 94 ? -4.612 13.277 23.095 1.00 72.19 94 GLU A C 1
ATOM 770 O O . GLU A 1 94 ? -3.742 12.466 22.790 1.00 72.19 94 GLU A O 1
ATOM 775 N N . LYS A 1 95 ? -5.570 12.966 23.979 1.00 77.75 95 LYS A N 1
ATOM 776 C CA . LYS A 1 95 ? -5.636 11.670 24.676 1.00 77.75 95 LYS A CA 1
ATOM 777 C C . LYS A 1 95 ? -5.837 10.487 23.728 1.00 77.75 95 LYS A C 1
ATOM 779 O O . LYS A 1 95 ? -5.224 9.445 23.943 1.00 77.75 95 LYS A O 1
ATOM 784 N N . ASP A 1 96 ? -6.674 10.644 22.705 1.00 78.38 96 ASP A N 1
ATOM 785 C CA . ASP A 1 96 ? -6.958 9.583 21.735 1.00 78.38 96 ASP A CA 1
ATOM 786 C C . ASP A 1 96 ? -5.740 9.327 20.843 1.00 78.38 96 ASP A C 1
ATOM 788 O O . ASP A 1 96 ? -5.375 8.176 20.611 1.00 78.38 96 ASP A O 1
ATOM 792 N N . VAL A 1 97 ? -5.063 10.399 20.413 1.00 78.62 97 VAL A N 1
ATOM 793 C CA . VAL A 1 97 ? -3.815 10.319 19.642 1.00 78.62 97 VAL A CA 1
ATOM 794 C C . VAL A 1 97 ? -2.727 9.634 20.465 1.00 78.62 97 VAL A C 1
ATOM 796 O O . VAL A 1 97 ? -2.119 8.673 20.003 1.00 78.62 97 VAL A O 1
ATOM 799 N N . VAL A 1 98 ? -2.514 10.051 21.716 1.00 80.12 98 VAL A N 1
ATOM 800 C CA . VAL A 1 98 ? -1.518 9.422 22.599 1.00 80.12 98 VAL A CA 1
ATOM 801 C C . VAL A 1 98 ? -1.816 7.935 22.805 1.00 80.12 98 VAL A C 1
ATOM 803 O O . VAL A 1 98 ? -0.897 7.117 22.726 1.00 80.12 98 VAL A O 1
ATOM 806 N N . GLN A 1 99 ? -3.081 7.566 23.027 1.00 84.19 99 GLN A N 1
ATOM 807 C CA . GLN A 1 99 ? -3.482 6.169 23.183 1.00 84.19 99 GLN A CA 1
ATOM 808 C C . GLN A 1 99 ? -3.233 5.357 21.902 1.00 84.19 99 GLN A C 1
ATOM 810 O O . GLN A 1 99 ? -2.690 4.254 21.981 1.00 84.19 99 GLN A O 1
ATOM 815 N N . LEU A 1 100 ? -3.564 5.911 20.731 1.00 86.44 100 LEU A N 1
ATOM 816 C CA . LEU A 1 100 ? -3.322 5.282 19.432 1.00 86.44 100 LEU A CA 1
ATOM 817 C C . LEU A 1 100 ? -1.827 5.032 19.192 1.00 86.44 100 LEU A C 1
ATOM 819 O O . LEU A 1 100 ? -1.432 3.925 18.831 1.00 86.44 100 LEU A O 1
ATOM 823 N N . ILE A 1 101 ? -0.979 6.029 19.460 1.00 82.50 101 ILE A N 1
ATOM 824 C CA . ILE A 1 101 ? 0.477 5.907 19.301 1.00 82.50 101 ILE A CA 1
ATOM 825 C C . ILE A 1 101 ? 1.048 4.853 20.258 1.00 82.50 101 ILE A C 1
ATOM 827 O O . ILE A 1 101 ? 1.917 4.066 19.879 1.00 82.50 101 ILE A O 1
ATOM 831 N N . GLN A 1 102 ? 0.585 4.830 21.509 1.00 84.00 102 GLN A N 1
ATOM 832 C CA . GLN A 1 102 ? 1.021 3.832 22.487 1.00 84.00 102 GLN A CA 1
ATOM 833 C C . GLN A 1 102 ? 0.626 2.416 22.074 1.00 84.00 102 GLN A C 1
ATOM 835 O O . GLN A 1 102 ? 1.427 1.497 22.244 1.00 84.00 102 GLN A O 1
ATOM 840 N N . GLU A 1 103 ? -0.574 2.237 21.524 1.00 87.38 103 GLU A N 1
ATOM 841 C CA . GLU A 1 103 ? -1.015 0.936 21.033 1.00 87.38 103 GLU A CA 1
ATOM 842 C C . GLU A 1 103 ? -0.218 0.513 19.795 1.00 87.38 103 GLU A C 1
ATOM 844 O O . GLU A 1 103 ? 0.283 -0.607 19.755 1.00 87.38 103 GLU A O 1
ATOM 849 N N . TYR A 1 104 ? 0.027 1.424 18.846 1.00 86.06 104 TYR A N 1
ATOM 850 C CA . TYR A 1 104 ? 0.879 1.154 17.683 1.00 86.06 104 TYR A CA 1
ATOM 851 C C . TYR A 1 104 ? 2.280 0.673 18.084 1.00 86.06 104 TYR A C 1
ATOM 853 O O . TYR A 1 104 ? 2.801 -0.289 17.521 1.00 86.06 104 TYR A O 1
ATOM 861 N N . LYS A 1 105 ? 2.886 1.302 19.101 1.00 82.88 105 LYS A N 1
ATOM 862 C CA . LYS A 1 105 ? 4.221 0.931 19.594 1.00 82.88 105 LYS A CA 1
ATOM 863 C C . LYS A 1 105 ? 4.313 -0.523 20.071 1.00 82.88 105 LYS A C 1
ATOM 865 O O . LYS A 1 105 ? 5.394 -1.099 19.998 1.00 82.88 105 LYS A O 1
ATOM 870 N N . LYS A 1 106 ? 3.213 -1.129 20.530 1.00 87.00 106 LYS A N 1
ATOM 871 C CA . LYS A 1 106 ? 3.186 -2.543 20.950 1.00 87.00 106 LYS A CA 1
ATOM 872 C C . LYS A 1 106 ? 3.201 -3.514 19.769 1.00 87.00 106 LYS A C 1
ATOM 874 O O . LYS A 1 106 ? 3.654 -4.642 19.927 1.00 87.00 106 LYS A O 1
ATOM 879 N N . HIS A 1 107 ? 2.737 -3.071 18.601 1.00 84.12 107 HIS A N 1
ATOM 880 C CA . HIS A 1 107 ? 2.578 -3.889 17.395 1.00 84.12 107 HIS A CA 1
ATOM 881 C C . HIS A 1 107 ? 3.522 -3.453 16.265 1.00 84.12 107 HIS A C 1
ATOM 883 O O . HIS A 1 107 ? 3.235 -3.669 15.087 1.00 84.12 107 HIS A O 1
ATOM 889 N N . GLN A 1 108 ? 4.662 -2.842 16.613 1.00 69.44 108 GLN A N 1
ATOM 890 C CA . GLN A 1 108 ? 5.685 -2.449 15.641 1.00 69.44 108 GLN A CA 1
ATOM 891 C C . GLN A 1 108 ? 6.107 -3.647 14.782 1.00 69.44 108 GLN A C 1
ATOM 893 O O . GLN A 1 108 ? 6.271 -4.760 15.283 1.00 69.44 108 GLN A O 1
ATOM 898 N N . ASN A 1 109 ? 6.300 -3.401 13.485 1.00 70.50 109 ASN A N 1
ATOM 899 C CA . ASN A 1 109 ? 6.637 -4.394 12.455 1.00 70.50 109 ASN A CA 1
ATOM 900 C C . ASN A 1 109 ? 5.491 -5.327 12.021 1.00 70.50 109 ASN A C 1
ATOM 902 O O . ASN A 1 109 ? 5.721 -6.226 11.212 1.00 70.50 109 ASN A O 1
ATOM 906 N N . GLN A 1 110 ? 4.256 -5.121 12.491 1.00 80.62 110 GLN A N 1
ATOM 907 C CA . GLN A 1 110 ? 3.091 -5.805 11.928 1.00 80.62 110 GLN A CA 1
ATOM 908 C C . GLN A 1 110 ? 2.466 -4.988 10.790 1.00 80.62 110 GLN A C 1
ATOM 910 O O . GLN A 1 110 ? 1.983 -3.876 10.998 1.00 80.62 110 GLN A O 1
ATOM 915 N N . TYR A 1 111 ? 2.418 -5.581 9.595 1.00 77.06 111 TYR A N 1
ATOM 916 C CA . TYR A 1 111 ? 1.961 -4.923 8.364 1.00 77.06 111 TYR A CA 1
ATOM 917 C C . TYR A 1 111 ? 0.541 -4.331 8.448 1.00 77.06 111 TYR A C 1
ATOM 919 O O . TYR A 1 111 ? 0.292 -3.247 7.926 1.00 77.06 111 TYR A O 1
ATOM 927 N N . LEU A 1 112 ? -0.398 -5.012 9.120 1.00 75.25 112 LEU A N 1
ATOM 928 C CA . LEU A 1 112 ? -1.781 -4.526 9.251 1.00 75.25 112 LEU A CA 1
ATOM 929 C C . LEU A 1 112 ? -1.852 -3.238 10.077 1.00 75.25 112 LEU A C 1
ATOM 931 O O . LEU A 1 112 ? -2.505 -2.281 9.672 1.00 75.25 112 LEU A O 1
ATOM 935 N N . TYR A 1 113 ? -1.139 -3.199 11.202 1.00 84.69 113 TYR A N 1
ATOM 936 C CA . TYR A 1 113 ? -1.079 -2.027 12.073 1.00 84.69 113 TYR A CA 1
ATOM 937 C C . TYR A 1 113 ? -0.402 -0.849 11.376 1.00 84.69 113 TYR A C 1
ATOM 939 O O . TYR A 1 113 ? -0.878 0.276 11.470 1.00 84.69 113 TYR A O 1
ATOM 947 N N . GLU A 1 114 ? 0.670 -1.113 10.634 1.00 80.44 114 GLU A N 1
ATOM 948 C CA . GLU A 1 114 ? 1.341 -0.119 9.797 1.00 80.44 114 GLU A CA 1
ATOM 949 C C . GLU A 1 114 ? 0.413 0.454 8.726 1.00 80.44 114 GLU A C 1
ATOM 951 O O . GLU A 1 114 ? 0.264 1.668 8.640 1.00 80.44 114 GLU A O 1
ATOM 956 N N . SER A 1 115 ? -0.273 -0.409 7.975 1.00 80.69 115 SER A N 1
ATOM 957 C CA . SER A 1 115 ? -1.185 0.006 6.903 1.00 80.69 115 SER A CA 1
ATOM 958 C C . SER A 1 115 ? -2.317 0.893 7.424 1.00 80.69 115 SER A C 1
ATOM 960 O O . SER A 1 115 ? -2.652 1.913 6.819 1.00 80.69 115 SER A O 1
ATOM 962 N N . VAL A 1 116 ? -2.911 0.520 8.563 1.00 84.31 116 VAL A N 1
ATOM 963 C CA . VAL A 1 116 ? -3.983 1.302 9.193 1.00 84.31 116 VAL A CA 1
ATOM 964 C C . VAL A 1 116 ? -3.437 2.628 9.721 1.00 84.31 116 VAL A C 1
ATOM 966 O O . VAL A 1 116 ? -4.014 3.679 9.447 1.00 84.31 116 VAL A O 1
ATOM 969 N N . MET A 1 117 ? -2.309 2.601 10.430 1.00 86.19 117 MET A N 1
ATOM 970 C CA . MET A 1 117 ? -1.721 3.794 11.032 1.00 86.19 117 MET A CA 1
ATOM 971 C C . MET A 1 117 ? -1.257 4.820 9.988 1.00 86.19 117 MET A C 1
ATOM 973 O O . MET A 1 117 ? -1.500 6.013 10.151 1.00 86.19 117 MET A O 1
ATOM 977 N N . ASP A 1 118 ? -0.669 4.365 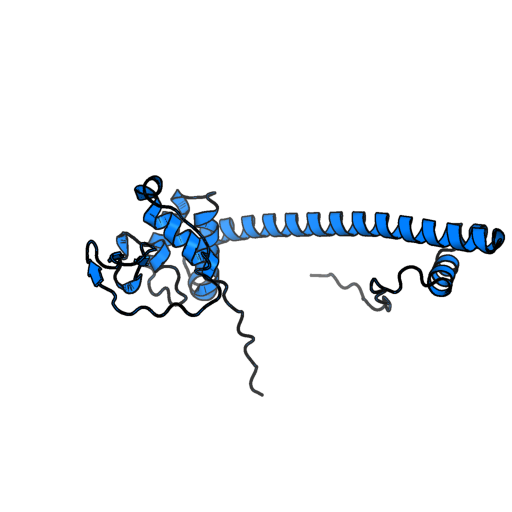8.884 1.00 80.31 118 ASP A N 1
ATOM 978 C CA . ASP A 1 118 ? -0.251 5.194 7.748 1.00 80.31 118 ASP A CA 1
ATOM 979 C C . ASP A 1 118 ? -1.442 5.955 7.126 1.00 80.31 118 ASP A C 1
ATOM 981 O O . ASP A 1 118 ? -1.367 7.142 6.802 1.00 80.31 118 ASP A O 1
ATOM 985 N N . ILE A 1 119 ? -2.606 5.309 7.026 1.00 83.31 119 ILE A N 1
ATOM 986 C CA . ILE A 1 119 ? -3.834 5.952 6.534 1.00 83.31 119 ILE A CA 1
ATOM 987 C C . ILE A 1 119 ? -4.357 6.991 7.534 1.00 83.31 119 ILE A C 1
ATOM 989 O O . ILE A 1 119 ? -4.723 8.093 7.120 1.00 83.31 119 ILE A O 1
ATOM 993 N N . ILE A 1 120 ? -4.333 6.681 8.833 1.00 85.44 120 ILE A N 1
ATOM 994 C CA . ILE A 1 120 ? -4.762 7.601 9.896 1.00 85.44 120 ILE A CA 1
ATOM 995 C C . ILE A 1 120 ? -3.886 8.860 9.928 1.00 85.44 120 ILE A C 1
ATOM 997 O O . ILE A 1 120 ? -4.414 9.975 9.927 1.00 85.44 120 ILE A O 1
ATOM 1001 N N . VAL A 1 121 ? -2.559 8.702 9.920 1.00 81.75 121 VAL A N 1
ATOM 1002 C CA . VAL A 1 121 ? -1.609 9.826 9.961 1.00 81.75 121 VAL A CA 1
ATOM 1003 C C . VAL A 1 121 ? -1.768 10.709 8.727 1.00 81.75 121 VAL A C 1
ATOM 1005 O O . VAL A 1 121 ? -1.880 11.926 8.860 1.00 81.75 121 VAL A O 1
ATOM 1008 N N . ARG A 1 122 ? -1.871 10.120 7.527 1.00 79.31 122 ARG A N 1
ATOM 1009 C CA . ARG A 1 122 ? -2.075 10.893 6.290 1.00 79.31 122 ARG A CA 1
ATOM 1010 C C . ARG A 1 122 ? -3.395 11.655 6.272 1.00 79.31 122 ARG A C 1
ATOM 1012 O O . ARG A 1 122 ? -3.434 12.776 5.771 1.00 79.31 122 ARG A O 1
ATOM 1019 N N . ALA A 1 123 ? -4.467 11.069 6.804 1.00 81.94 123 ALA A N 1
ATOM 1020 C CA . ALA A 1 123 ? -5.767 11.731 6.879 1.00 81.94 123 ALA A CA 1
ATOM 1021 C C . ALA A 1 123 ? -5.783 12.913 7.864 1.00 81.94 123 ALA A C 1
ATOM 1023 O O . ALA A 1 123 ? -6.577 13.827 7.672 1.00 81.94 123 ALA A O 1
ATOM 1024 N N . ASN A 1 124 ? -4.894 12.915 8.863 1.00 78.69 124 ASN A N 1
ATOM 1025 C CA . ASN A 1 124 ? -4.853 13.901 9.945 1.00 78.69 124 ASN A CA 1
ATOM 1026 C C . ASN A 1 124 ? -3.487 14.611 10.034 1.00 78.69 124 ASN A C 1
ATOM 1028 O O . ASN A 1 124 ? -3.047 14.975 11.122 1.00 78.69 124 ASN A O 1
ATOM 1032 N N . ALA A 1 125 ? -2.793 14.797 8.906 1.00 75.50 125 ALA A N 1
ATOM 1033 C CA . ALA A 1 125 ? -1.388 15.217 8.875 1.00 75.50 125 ALA A CA 1
ATOM 1034 C C . ALA A 1 125 ? -1.088 16.501 9.670 1.00 75.50 125 ALA A C 1
ATOM 1036 O O . ALA A 1 125 ? -0.034 16.606 10.289 1.00 75.50 125 ALA A O 1
ATOM 1037 N N . ASP A 1 126 ? -2.005 17.468 9.685 1.00 72.31 126 ASP A N 1
ATOM 1038 C CA . ASP A 1 126 ? -1.794 18.737 10.389 1.00 72.31 126 ASP A CA 1
ATOM 1039 C C . ASP A 1 126 ? -1.816 18.567 11.919 1.00 72.31 126 ASP A C 1
ATOM 1041 O O . ASP A 1 126 ? -1.024 19.196 12.615 1.00 72.31 126 ASP A O 1
ATOM 1045 N N . MET A 1 127 ? -2.606 17.618 12.435 1.00 68.81 127 MET A N 1
ATOM 1046 C CA . MET A 1 127 ? -2.627 17.260 13.860 1.00 68.81 127 MET A CA 1
ATOM 1047 C C . MET A 1 127 ? -1.318 16.618 14.330 1.00 68.81 127 MET A C 1
ATOM 1049 O O . MET A 1 127 ? -0.914 16.799 15.477 1.00 68.81 127 MET A O 1
ATOM 1053 N N . PHE A 1 128 ? -0.665 15.839 13.465 1.00 67.19 128 PHE A N 1
ATOM 1054 C CA . PHE A 1 128 ? 0.572 15.138 13.816 1.00 67.19 128 PHE A CA 1
ATOM 1055 C C . PHE A 1 128 ? 1.804 16.055 13.760 1.00 67.19 128 PHE A C 1
ATOM 1057 O O . PHE A 1 128 ? 2.695 15.901 14.594 1.00 67.19 128 PHE A O 1
ATOM 1064 N N . LYS A 1 129 ? 1.788 17.085 12.900 1.00 64.19 129 LYS A N 1
ATOM 1065 C CA . LYS A 1 129 ? 2.847 18.110 12.806 1.00 64.19 129 LYS A CA 1
ATOM 1066 C C . LYS A 1 129 ? 2.944 19.022 14.032 1.00 64.19 129 LYS A C 1
ATOM 1068 O O . LYS A 1 129 ? 4.025 19.524 14.331 1.00 64.19 129 LYS A O 1
ATOM 1073 N N . GLU A 1 130 ? 1.829 19.272 14.718 1.00 56.41 130 GLU A N 1
ATOM 1074 C CA . GLU A 1 130 ? 1.763 20.178 15.878 1.00 56.41 130 GLU A CA 1
ATOM 1075 C C . GLU A 1 130 ? 2.006 19.462 17.226 1.00 56.41 130 GLU A C 1
ATOM 1077 O O . GLU A 1 130 ? 2.027 20.102 18.278 1.00 56.41 130 GLU A O 1
ATOM 1082 N N . GLY A 1 131 ? 2.207 18.138 17.211 1.00 57.59 131 GLY A N 1
ATOM 1083 C CA . GLY A 1 131 ? 2.313 17.297 18.405 1.00 57.59 131 GLY A CA 1
ATOM 1084 C C . GLY A 1 131 ? 3.720 17.183 19.009 1.00 57.59 131 GLY A C 1
ATOM 1085 O O . GLY A 1 131 ? 4.737 17.165 18.317 1.00 57.59 131 GLY A O 1
ATOM 1086 N N . ASP A 1 132 ? 3.756 17.048 20.336 1.00 61.72 132 ASP A N 1
ATOM 1087 C CA . ASP A 1 132 ? 4.942 16.935 21.195 1.00 61.72 132 ASP A CA 1
ATOM 1088 C C . ASP A 1 132 ? 5.883 15.748 20.837 1.00 61.72 132 ASP A C 1
ATOM 1090 O O . ASP A 1 132 ? 5.564 14.902 20.000 1.00 61.72 132 ASP A O 1
ATOM 1094 N N . ASN A 1 133 ? 7.045 15.631 21.504 1.00 57.25 133 ASN A N 1
ATOM 1095 C CA . ASN A 1 133 ? 8.139 14.658 21.235 1.00 57.25 133 ASN A CA 1
ATOM 1096 C C . ASN A 1 133 ? 7.730 13.206 20.857 1.00 57.25 133 ASN A C 1
ATOM 1098 O O . ASN A 1 133 ? 8.471 12.524 20.145 1.00 57.25 133 ASN A O 1
ATOM 1102 N N . VAL A 1 134 ? 6.587 12.704 21.339 1.00 56.31 134 VAL A N 1
ATOM 1103 C CA . VAL A 1 134 ? 6.075 11.349 21.049 1.00 56.31 134 VAL A CA 1
ATOM 1104 C C . VAL A 1 134 ? 5.597 11.196 19.599 1.00 56.31 134 VAL A C 1
ATOM 1106 O O . VAL A 1 134 ? 5.809 10.124 19.028 1.00 56.31 134 VAL A O 1
ATOM 1109 N N . CYS A 1 135 ? 5.014 12.242 19.002 1.00 63.59 135 CYS A N 1
ATOM 1110 C CA . CYS A 1 135 ? 4.643 12.264 17.584 1.00 63.59 135 CYS A CA 1
ATOM 1111 C C . CYS A 1 135 ? 5.894 12.234 16.705 1.00 63.59 135 CYS A C 1
ATOM 1113 O O . CYS A 1 135 ? 5.971 11.423 15.792 1.00 63.59 135 CYS A O 1
ATOM 1115 N N . ARG A 1 136 ? 6.934 12.992 17.070 1.00 64.06 136 ARG A N 1
ATOM 1116 C CA . ARG A 1 136 ? 8.194 13.043 16.313 1.00 64.06 136 ARG A CA 1
ATOM 1117 C C . ARG A 1 136 ? 8.903 11.689 16.229 1.00 64.06 136 ARG A C 1
ATOM 1119 O O . ARG A 1 136 ? 9.322 11.276 15.157 1.00 64.06 136 ARG A O 1
ATOM 1126 N N . ALA A 1 137 ? 8.996 10.970 17.350 1.00 63.44 137 ALA A N 1
ATOM 1127 C CA . ALA A 1 137 ? 9.608 9.638 17.376 1.00 63.44 137 ALA A CA 1
ATOM 1128 C C . ALA A 1 137 ? 8.798 8.596 16.582 1.00 63.44 137 ALA A C 1
ATOM 1130 O O . ALA A 1 137 ? 9.350 7.611 16.100 1.00 63.44 137 ALA A O 1
ATOM 1131 N N . LEU A 1 138 ? 7.479 8.782 16.478 1.00 68.12 138 LEU A N 1
ATOM 1132 C CA . LEU A 1 138 ? 6.624 7.931 15.660 1.00 68.12 138 LEU A CA 1
ATOM 1133 C C . LEU A 1 138 ? 6.767 8.259 14.169 1.00 68.12 138 LEU A C 1
ATOM 1135 O O . LEU A 1 138 ? 6.926 7.342 13.364 1.00 68.12 138 LEU A O 1
ATOM 1139 N N . GLU A 1 139 ? 6.720 9.545 13.824 1.00 65.75 139 GLU A N 1
ATOM 1140 C CA . GLU A 1 139 ? 6.936 10.040 12.465 1.00 65.75 139 GLU A CA 1
ATOM 1141 C C . GLU A 1 139 ? 8.277 9.559 11.929 1.00 65.75 139 GLU A C 1
ATOM 1143 O O . GLU A 1 139 ? 8.325 9.041 10.824 1.00 65.75 139 GLU A O 1
ATOM 1148 N N . GLU A 1 140 ? 9.348 9.629 12.719 1.00 68.19 140 GLU A N 1
ATOM 1149 C CA . GLU A 1 140 ? 10.674 9.170 12.302 1.00 68.19 140 GLU A CA 1
ATOM 1150 C C . GLU A 1 140 ? 10.689 7.676 11.935 1.00 68.19 140 GLU A C 1
ATOM 1152 O O . GLU A 1 140 ? 11.236 7.300 10.899 1.00 68.19 140 GLU A O 1
ATOM 1157 N N . ILE A 1 141 ? 10.032 6.820 12.731 1.00 69.25 141 ILE A N 1
ATOM 1158 C CA . ILE A 1 141 ? 9.935 5.377 12.447 1.00 69.25 141 ILE A CA 1
ATOM 1159 C C . ILE A 1 141 ? 9.139 5.122 11.160 1.00 69.25 141 ILE A C 1
ATOM 1161 O O . ILE A 1 141 ? 9.534 4.282 10.351 1.00 69.25 141 ILE A O 1
ATOM 1165 N N . MET A 1 142 ? 8.026 5.832 10.960 1.00 69.06 142 MET A N 1
ATOM 1166 C CA . MET A 1 142 ? 7.180 5.664 9.773 1.00 69.06 142 MET A CA 1
ATOM 1167 C C . MET A 1 142 ? 7.828 6.214 8.508 1.00 69.06 142 MET A C 1
ATOM 1169 O O . MET A 1 142 ? 7.841 5.536 7.485 1.00 69.06 142 MET A O 1
ATOM 1173 N N . LEU A 1 143 ? 8.387 7.422 8.581 1.00 67.81 143 LEU A N 1
ATOM 1174 C CA . LEU A 1 143 ? 9.064 8.081 7.469 1.00 67.81 143 LEU A CA 1
ATOM 1175 C C . LEU A 1 143 ? 10.254 7.256 7.002 1.00 67.81 143 LEU A C 1
ATOM 1177 O O . LEU A 1 143 ? 10.385 7.018 5.806 1.00 67.81 143 LEU A O 1
ATOM 1181 N N . LYS A 1 144 ? 11.072 6.761 7.937 1.00 72.69 144 LYS A N 1
ATOM 1182 C CA . LYS A 1 144 ? 12.213 5.907 7.609 1.00 72.69 144 LYS A CA 1
ATOM 1183 C C . LYS A 1 144 ? 11.785 4.664 6.827 1.00 72.69 144 LYS A C 1
ATOM 1185 O O . LYS A 1 144 ? 12.369 4.355 5.796 1.00 72.69 144 LYS A O 1
ATOM 1190 N N . ARG A 1 145 ? 10.739 3.972 7.280 1.00 69.31 145 ARG A N 1
ATOM 1191 C CA . ARG A 1 145 ? 10.277 2.735 6.636 1.00 69.31 145 ARG A CA 1
ATOM 1192 C C . ARG A 1 145 ? 9.628 2.982 5.273 1.00 69.31 145 ARG A C 1
ATOM 1194 O O . ARG A 1 145 ? 9.822 2.207 4.344 1.00 69.31 145 ARG A O 1
ATOM 1201 N N . MET A 1 146 ? 8.908 4.092 5.139 1.00 69.12 146 MET A N 1
ATOM 1202 C CA . MET A 1 146 ? 8.313 4.513 3.871 1.00 69.12 146 MET A CA 1
ATOM 1203 C C . MET A 1 146 ? 9.378 4.918 2.843 1.00 69.12 146 MET A C 1
ATOM 1205 O O . MET A 1 146 ? 9.228 4.631 1.658 1.00 69.12 146 MET A O 1
ATOM 1209 N N . GLN A 1 147 ? 10.468 5.548 3.292 1.00 70.12 147 GLN A N 1
ATOM 1210 C CA . GLN A 1 147 ? 11.631 5.846 2.453 1.00 70.12 147 GLN A CA 1
ATOM 1211 C C . GLN A 1 147 ? 12.312 4.562 1.969 1.00 70.12 147 GLN A C 1
ATOM 1213 O O . GLN A 1 147 ? 12.558 4.432 0.775 1.00 70.12 147 GLN A O 1
ATOM 1218 N N . GLU A 1 148 ? 12.533 3.592 2.860 1.00 78.25 148 GLU A N 1
ATOM 1219 C CA . GLU A 1 148 ? 13.101 2.284 2.501 1.00 78.25 148 GLU A CA 1
ATOM 1220 C C . GLU A 1 148 ? 12.245 1.555 1.440 1.00 78.25 148 GLU A C 1
ATOM 1222 O O . GLU A 1 148 ? 12.786 1.034 0.463 1.00 78.25 148 GLU A O 1
ATOM 1227 N N . GLU A 1 149 ? 10.908 1.5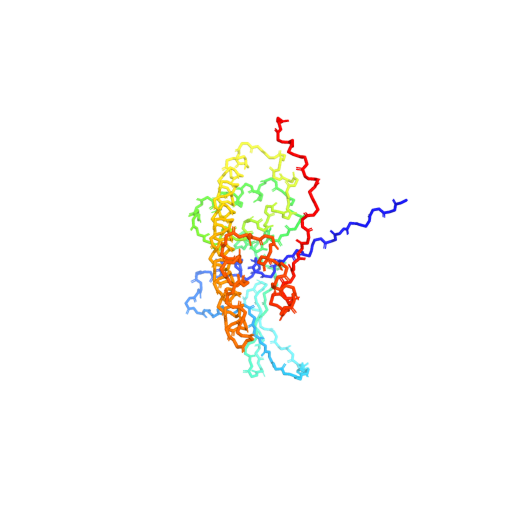63 1.570 1.00 73.38 149 GLU A N 1
ATOM 1228 C CA . GLU A 1 149 ? 10.010 0.969 0.563 1.00 73.38 149 GLU A CA 1
ATOM 1229 C C . GLU A 1 149 ? 10.086 1.708 -0.783 1.00 73.38 149 GLU A C 1
ATOM 1231 O O . GLU A 1 149 ? 10.111 1.078 -1.845 1.00 73.38 149 GLU A O 1
ATOM 1236 N N . LEU A 1 150 ? 10.127 3.043 -0.760 1.00 71.62 150 LEU A N 1
ATOM 1237 C CA . LEU A 1 150 ? 10.234 3.847 -1.975 1.00 71.62 150 LEU A CA 1
ATOM 1238 C C . LEU A 1 150 ? 11.543 3.555 -2.717 1.00 71.62 150 LEU A C 1
ATOM 1240 O O . LEU A 1 150 ? 11.505 3.278 -3.916 1.00 71.62 150 LEU A O 1
ATOM 1244 N N . GLU A 1 151 ? 12.671 3.541 -2.006 1.00 77.56 151 GLU A N 1
ATOM 1245 C CA . GLU A 1 151 ? 13.987 3.220 -2.569 1.00 77.56 151 GLU A CA 1
ATOM 1246 C C . GLU A 1 151 ? 14.005 1.823 -3.206 1.00 77.56 151 GLU A C 1
ATOM 1248 O O . GLU A 1 151 ? 14.542 1.626 -4.301 1.00 77.56 151 GLU A O 1
ATOM 1253 N N . GLU A 1 152 ? 13.382 0.834 -2.560 1.00 82.19 152 GLU A N 1
ATOM 1254 C CA . GLU A 1 152 ? 13.282 -0.515 -3.114 1.00 82.19 152 GLU A CA 1
ATOM 1255 C C . GLU A 1 152 ? 12.439 -0.550 -4.395 1.00 82.19 152 GLU A C 1
ATOM 1257 O O . GLU A 1 152 ? 12.837 -1.171 -5.389 1.00 82.19 152 GLU A O 1
ATOM 1262 N N . ARG A 1 153 ? 11.305 0.159 -4.419 1.00 74.75 153 ARG A N 1
ATOM 1263 C CA . ARG A 1 153 ? 10.441 0.258 -5.605 1.00 74.75 153 ARG A CA 1
ATOM 1264 C C . ARG A 1 153 ? 11.134 0.972 -6.758 1.00 74.75 153 ARG A C 1
ATOM 1266 O O . ARG A 1 153 ? 11.023 0.514 -7.896 1.00 74.75 153 ARG A O 1
ATOM 1273 N N . GLU A 1 154 ? 11.875 2.039 -6.483 1.00 80.62 154 GLU A N 1
ATOM 1274 C CA . GLU A 1 154 ? 12.687 2.734 -7.482 1.00 80.62 154 GLU A CA 1
ATOM 1275 C C . GLU A 1 154 ? 13.772 1.814 -8.046 1.00 80.62 154 GLU A C 1
ATOM 1277 O O . GLU A 1 154 ? 13.897 1.680 -9.266 1.00 80.62 154 GLU A O 1
ATOM 1282 N N . ARG A 1 155 ? 14.495 1.088 -7.181 1.00 87.25 155 ARG A N 1
ATOM 1283 C CA . ARG A 1 155 ? 15.516 0.120 -7.606 1.00 87.25 155 ARG A CA 1
ATOM 1284 C C . ARG A 1 155 ? 14.929 -0.973 -8.497 1.00 87.25 155 ARG A C 1
ATOM 1286 O O . ARG A 1 155 ? 15.528 -1.337 -9.510 1.00 87.25 155 ARG A O 1
ATOM 1293 N N . LEU A 1 156 ? 13.766 -1.510 -8.128 1.00 81.25 156 LEU A N 1
ATOM 1294 C CA . LEU A 1 156 ? 13.051 -2.503 -8.931 1.00 81.25 156 LEU A CA 1
ATOM 1295 C C . LEU A 1 156 ? 12.621 -1.917 -10.276 1.00 81.25 156 LEU A C 1
ATOM 1297 O O . LEU A 1 156 ? 12.867 -2.543 -11.304 1.00 81.25 156 LEU A O 1
ATOM 1301 N N . GLY A 1 157 ? 12.049 -0.712 -10.284 1.00 83.81 157 GLY A N 1
ATOM 1302 C CA . GLY A 1 157 ? 11.651 -0.013 -11.505 1.00 83.81 157 GLY A CA 1
ATOM 1303 C C . GLY A 1 157 ? 12.819 0.204 -12.467 1.00 83.81 157 GLY A C 1
ATOM 1304 O O . GLY A 1 157 ? 12.702 -0.102 -13.653 1.00 83.81 157 GLY A O 1
ATOM 1305 N N . VAL A 1 158 ? 13.974 0.642 -11.957 1.00 85.31 158 VAL A N 1
ATOM 1306 C CA . VAL A 1 158 ? 15.203 0.814 -12.749 1.00 85.31 158 VAL A CA 1
ATOM 1307 C C . VAL A 1 158 ? 15.682 -0.518 -13.324 1.00 85.31 158 VAL A C 1
ATOM 1309 O O . VAL A 1 158 ? 15.948 -0.605 -14.521 1.00 85.31 158 VAL A O 1
ATOM 1312 N N . ASN A 1 159 ? 15.754 -1.573 -12.508 1.00 84.19 159 ASN A N 1
ATOM 1313 C CA . ASN A 1 159 ? 16.195 -2.891 -12.970 1.00 84.19 159 ASN A CA 1
ATOM 1314 C C . ASN A 1 159 ? 15.265 -3.472 -14.041 1.00 84.19 159 ASN A C 1
ATOM 1316 O O . ASN A 1 159 ? 15.740 -4.012 -15.041 1.00 84.19 159 ASN A O 1
ATOM 1320 N N . ILE A 1 160 ? 13.950 -3.334 -13.851 1.00 83.38 160 ILE A N 1
ATOM 1321 C CA . ILE A 1 160 ? 12.943 -3.752 -14.830 1.00 83.38 160 ILE A CA 1
ATOM 1322 C C . ILE A 1 160 ? 13.123 -2.958 -16.126 1.00 83.38 160 ILE A C 1
ATOM 1324 O O . ILE A 1 160 ? 13.206 -3.568 -17.188 1.00 83.38 160 ILE A O 1
ATOM 1328 N N . GLY A 1 161 ? 13.263 -1.632 -16.049 1.00 82.38 161 GLY A N 1
ATOM 1329 C CA . GLY A 1 161 ? 13.456 -0.778 -17.221 1.00 82.38 161 GLY A CA 1
ATOM 1330 C C . GLY A 1 161 ? 14.735 -1.098 -17.999 1.00 82.38 161 GLY A C 1
ATOM 1331 O O . GLY A 1 161 ? 14.702 -1.195 -19.224 1.00 82.38 161 GLY A O 1
ATOM 1332 N N . ILE A 1 162 ? 15.857 -1.332 -17.308 1.00 84.31 162 ILE A N 1
ATOM 1333 C CA . ILE A 1 162 ? 17.119 -1.750 -17.942 1.00 84.31 162 ILE A CA 1
ATOM 1334 C C . ILE A 1 162 ? 16.950 -3.110 -18.621 1.00 84.31 162 ILE A C 1
ATOM 1336 O O . ILE A 1 162 ? 17.322 -3.269 -19.783 1.00 84.31 162 ILE A O 1
ATOM 1340 N N . SER A 1 163 ? 16.378 -4.090 -17.916 1.00 81.31 163 SER A N 1
ATOM 1341 C CA . SER A 1 163 ? 16.172 -5.432 -18.461 1.00 81.31 163 SER A CA 1
ATOM 1342 C C . SER A 1 163 ? 15.258 -5.410 -19.688 1.00 81.31 163 SER A C 1
ATOM 1344 O O . SER A 1 163 ? 15.593 -6.029 -20.696 1.00 81.31 163 SER A O 1
ATOM 1346 N N . GLN A 1 164 ? 14.157 -4.658 -19.636 1.00 76.31 164 GLN A N 1
ATOM 1347 C CA . GLN A 1 164 ? 13.246 -4.470 -20.765 1.00 76.31 164 GLN A CA 1
ATOM 1348 C C . GLN A 1 164 ? 13.945 -3.785 -21.942 1.00 76.31 164 GLN A C 1
ATOM 1350 O O . GLN A 1 164 ? 13.848 -4.279 -23.061 1.00 76.31 164 GLN A O 1
ATOM 1355 N N . GLY A 1 165 ? 14.720 -2.725 -21.693 1.00 83.50 165 GLY A N 1
ATOM 1356 C CA . GLY A 1 165 ? 15.457 -2.016 -22.740 1.00 83.50 165 GLY A CA 1
ATOM 1357 C C . GLY A 1 165 ? 16.504 -2.885 -23.446 1.00 83.50 165 GLY A C 1
ATOM 1358 O O . GLY A 1 165 ? 16.664 -2.783 -24.662 1.00 83.50 165 GLY A O 1
ATOM 1359 N N . ILE A 1 166 ? 17.188 -3.775 -22.716 1.00 82.88 166 ILE A N 1
ATOM 1360 C CA . ILE A 1 166 ? 18.124 -4.747 -23.308 1.00 82.88 166 ILE A CA 1
ATOM 1361 C C . ILE A 1 166 ? 17.367 -5.739 -24.197 1.00 82.88 166 ILE A C 1
ATOM 1363 O O . ILE A 1 166 ? 17.742 -5.921 -25.354 1.00 82.88 166 ILE A O 1
ATOM 1367 N N . ILE A 1 167 ? 16.283 -6.332 -23.687 1.00 78.88 167 ILE A N 1
ATOM 1368 C CA . ILE A 1 167 ? 15.471 -7.308 -24.430 1.00 78.88 167 ILE A CA 1
ATOM 1369 C C . ILE A 1 167 ? 14.894 -6.678 -25.707 1.00 78.88 167 ILE A C 1
ATOM 1371 O O . ILE A 1 167 ? 15.006 -7.260 -26.785 1.00 78.88 167 ILE A O 1
ATOM 1375 N N . GLN A 1 168 ? 14.324 -5.475 -25.610 1.00 81.88 168 GLN A N 1
ATOM 1376 C CA . GLN A 1 168 ? 13.803 -4.726 -26.759 1.00 81.88 168 GLN A CA 1
ATOM 1377 C C . GLN A 1 168 ? 14.913 -4.402 -27.766 1.00 81.88 168 GLN A C 1
ATOM 1379 O O . GLN A 1 168 ? 14.739 -4.595 -28.968 1.00 81.88 168 GLN A O 1
ATOM 1384 N N . GLY A 1 169 ? 16.081 -3.956 -27.290 1.00 86.62 169 GLY A N 1
ATOM 1385 C CA . GLY A 1 169 ? 17.233 -3.664 -28.142 1.00 86.62 169 GLY A CA 1
ATOM 1386 C C . GLY A 1 169 ? 17.712 -4.881 -28.936 1.00 86.62 169 GLY A C 1
ATOM 1387 O O . GLY A 1 169 ? 17.975 -4.765 -30.136 1.00 86.62 169 GLY A O 1
ATOM 1388 N N . GLU A 1 170 ? 17.775 -6.052 -28.297 1.00 86.06 170 GLU A N 1
ATOM 1389 C CA . GLU A 1 170 ? 18.105 -7.313 -28.968 1.00 86.06 170 GLU A CA 1
ATOM 1390 C C . GLU A 1 170 ? 17.045 -7.698 -30.005 1.00 86.06 170 GLU A C 1
ATOM 1392 O O . GLU A 1 170 ? 17.392 -8.031 -31.139 1.00 86.06 170 GLU A O 1
ATOM 1397 N N . GLN A 1 171 ? 15.757 -7.591 -29.665 1.00 85.06 171 GLN A N 1
ATOM 1398 C CA . GLN A 1 171 ? 14.661 -7.882 -30.593 1.00 85.06 171 GLN A CA 1
ATOM 1399 C C . GLN A 1 171 ? 14.699 -6.975 -31.827 1.00 85.06 171 GLN A C 1
ATOM 1401 O O . GLN A 1 171 ? 14.612 -7.464 -32.956 1.00 85.06 171 GLN A O 1
ATOM 1406 N N . TYR A 1 172 ? 14.892 -5.668 -31.638 1.00 89.50 172 TYR A N 1
ATOM 1407 C CA . TYR A 1 172 ? 15.015 -4.717 -32.741 1.00 89.50 172 TYR A CA 1
ATOM 1408 C C . TYR A 1 172 ? 16.204 -5.046 -33.639 1.00 89.50 172 TYR A C 1
ATOM 1410 O O . TYR A 1 172 ? 16.080 -5.028 -34.866 1.00 89.50 172 TYR A O 1
ATOM 1418 N N . PHE A 1 173 ? 17.341 -5.410 -33.047 1.00 89.69 173 PHE A N 1
ATOM 1419 C CA . PHE A 1 173 ? 18.526 -5.778 -33.809 1.00 89.69 173 PHE A CA 1
ATOM 1420 C C . PHE A 1 173 ? 18.339 -7.082 -34.600 1.00 89.69 173 PHE A C 1
ATOM 1422 O O . PHE A 1 173 ? 18.770 -7.164 -35.754 1.00 89.69 173 PHE A O 1
ATOM 1429 N N . VAL A 1 174 ? 17.653 -8.080 -34.032 1.00 89.62 174 VAL A N 1
ATOM 1430 C CA . VAL A 1 174 ? 17.305 -9.331 -34.728 1.00 89.62 174 VAL A CA 1
ATOM 1431 C C . VAL A 1 174 ? 16.395 -9.053 -35.924 1.00 89.62 174 VAL A C 1
ATOM 1433 O O . VAL A 1 174 ? 16.696 -9.505 -37.030 1.00 89.62 174 VAL A O 1
ATOM 1436 N N . LEU A 1 175 ? 15.328 -8.272 -35.731 1.00 90.31 175 LEU A N 1
ATOM 1437 C CA . LEU A 1 175 ? 14.383 -7.911 -36.795 1.00 90.31 175 LEU A CA 1
ATOM 1438 C C . LEU A 1 175 ? 15.065 -7.139 -37.927 1.00 90.31 175 LEU A C 1
ATOM 1440 O O . LEU A 1 175 ? 14.852 -7.429 -39.108 1.00 90.31 175 LEU A O 1
ATOM 1444 N N . LEU A 1 176 ? 15.928 -6.185 -37.575 1.00 91.44 176 LEU A N 1
ATOM 1445 C CA . LEU A 1 176 ? 16.684 -5.414 -38.556 1.00 91.44 176 LEU A CA 1
ATOM 1446 C C . LEU A 1 176 ? 17.632 -6.313 -39.347 1.00 91.44 176 LEU A C 1
ATOM 1448 O O . LEU A 1 176 ? 17.690 -6.223 -40.571 1.00 91.44 176 LEU A O 1
ATOM 1452 N N . THR A 1 177 ? 18.344 -7.207 -38.661 1.00 90.81 177 THR A N 1
ATOM 1453 C CA . THR A 1 177 ? 19.262 -8.148 -39.308 1.00 90.81 177 THR A CA 1
ATOM 1454 C C . THR A 1 177 ? 18.514 -9.064 -40.277 1.00 90.81 177 THR A C 1
ATOM 1456 O O . THR A 1 177 ? 18.946 -9.224 -41.415 1.00 90.81 177 THR A O 1
ATOM 1459 N N . GLN A 1 178 ? 17.364 -9.617 -39.879 1.00 91.31 178 GLN A N 1
ATOM 1460 C CA . GLN A 1 178 ? 16.526 -10.444 -40.757 1.00 91.31 178 GLN A CA 1
ATOM 1461 C C . GLN A 1 178 ? 16.047 -9.680 -41.998 1.00 91.31 178 GLN A C 1
ATOM 1463 O O . GLN A 1 178 ? 16.104 -10.217 -43.106 1.00 91.31 178 GLN A O 1
ATOM 1468 N N . SER A 1 179 ? 15.624 -8.427 -41.824 1.00 93.25 179 SER A N 1
ATOM 1469 C CA . SER A 1 179 ? 15.130 -7.583 -42.918 1.00 93.25 179 SER A CA 1
ATOM 1470 C C . SER A 1 179 ? 16.246 -7.247 -43.914 1.00 93.25 179 SER A C 1
ATOM 1472 O O . SER A 1 179 ? 16.115 -7.501 -45.108 1.00 93.25 179 SER A O 1
ATOM 1474 N N . LEU A 1 180 ? 17.405 -6.799 -43.420 1.00 92.94 180 LEU A N 1
ATOM 1475 C CA . LEU A 1 180 ? 18.565 -6.480 -44.260 1.00 92.94 180 LEU A CA 1
ATOM 1476 C C . LEU A 1 180 ? 19.130 -7.703 -44.990 1.00 92.94 180 LEU A C 1
ATOM 1478 O O . LEU A 1 180 ? 19.572 -7.580 -46.132 1.00 92.94 180 LEU A O 1
ATOM 1482 N N . LEU A 1 181 ? 19.133 -8.876 -44.349 1.00 91.44 181 LEU A N 1
ATOM 1483 C CA . LEU A 1 181 ? 19.556 -10.121 -44.994 1.00 91.44 181 LEU A CA 1
ATOM 1484 C C . LEU A 1 181 ? 18.585 -10.539 -46.102 1.00 91.44 181 LEU A C 1
ATOM 1486 O O . LEU A 1 181 ? 19.039 -10.959 -47.165 1.00 91.44 181 LEU A O 1
ATOM 1490 N N . SER A 1 182 ? 17.277 -10.384 -45.879 1.00 92.50 182 SER A N 1
ATOM 1491 C CA . SER A 1 182 ? 16.244 -10.681 -46.882 1.00 92.50 182 SER A CA 1
ATOM 1492 C C . SER A 1 182 ? 16.385 -9.788 -48.118 1.00 92.50 182 SER A C 1
ATOM 1494 O O . SER A 1 182 ? 16.297 -10.274 -49.243 1.00 92.50 182 SER A O 1
ATOM 1496 N N . ASP A 1 183 ? 16.730 -8.516 -47.910 1.00 94.62 183 ASP A N 1
ATOM 1497 C CA . ASP A 1 183 ? 16.947 -7.538 -48.982 1.00 94.62 183 ASP A CA 1
ATOM 1498 C C . ASP A 1 183 ? 18.380 -7.561 -49.551 1.00 94.62 183 ASP A C 1
ATOM 1500 O O . ASP A 1 183 ? 18.735 -6.748 -50.404 1.00 94.62 183 ASP A O 1
ATOM 1504 N N . SER A 1 184 ? 19.233 -8.492 -49.099 1.00 93.81 184 SER A N 1
ATOM 1505 C CA . SER A 1 184 ? 20.647 -8.607 -49.501 1.00 93.81 184 SER A CA 1
ATOM 1506 C C . SER A 1 184 ? 21.495 -7.343 -49.241 1.00 93.81 184 SER A C 1
ATOM 1508 O O . SER A 1 184 ? 22.535 -7.133 -49.869 1.00 93.81 184 SER A O 1
ATOM 1510 N N . ARG A 1 185 ? 21.105 -6.507 -48.270 1.00 93.88 185 ARG A N 1
ATOM 1511 C CA . ARG A 1 185 ? 21.759 -5.237 -47.893 1.00 93.88 185 ARG A CA 1
ATOM 1512 C C . ARG A 1 185 ? 22.866 -5.435 -46.847 1.00 93.88 185 ARG A C 1
ATOM 1514 O O . ARG A 1 185 ? 22.883 -4.805 -45.791 1.00 93.88 185 ARG A O 1
ATOM 1521 N N . ILE A 1 186 ? 23.831 -6.309 -47.143 1.00 91.44 186 ILE A N 1
ATOM 1522 C CA . ILE A 1 186 ? 24.907 -6.683 -46.198 1.00 91.44 186 ILE A CA 1
ATOM 1523 C C . ILE A 1 186 ? 25.828 -5.494 -45.856 1.00 91.44 186 ILE A C 1
ATOM 1525 O O . ILE A 1 186 ? 26.259 -5.360 -44.711 1.00 91.44 186 ILE A O 1
ATOM 1529 N N . ASN A 1 187 ? 26.091 -4.594 -46.810 1.00 92.19 187 ASN A N 1
ATOM 1530 C CA . ASN A 1 187 ? 26.905 -3.393 -46.566 1.00 92.19 187 ASN A CA 1
ATOM 1531 C C . ASN A 1 187 ? 26.235 -2.434 -45.566 1.00 92.19 187 ASN A C 1
ATOM 1533 O O . ASN A 1 187 ? 26.912 -1.830 -44.732 1.00 92.19 187 ASN A O 1
ATOM 1537 N N . ASP A 1 188 ? 24.904 -2.334 -45.606 1.00 91.94 188 ASP A N 1
ATOM 1538 C CA . ASP A 1 188 ? 24.146 -1.509 -44.665 1.00 91.94 188 ASP A CA 1
ATOM 1539 C C . ASP A 1 188 ? 24.155 -2.130 -43.268 1.00 91.94 188 ASP A C 1
ATOM 1541 O O . ASP A 1 188 ? 24.285 -1.403 -42.287 1.00 91.94 188 ASP A O 1
ATOM 1545 N N . LEU A 1 189 ? 24.129 -3.464 -43.161 1.00 90.12 189 LEU A N 1
ATOM 1546 C CA . LEU A 1 189 ? 24.313 -4.152 -41.881 1.00 90.12 189 LEU A CA 1
ATOM 1547 C C . LEU A 1 189 ? 25.692 -3.850 -41.278 1.00 90.12 189 LEU A C 1
ATOM 1549 O O . LEU A 1 189 ? 25.786 -3.499 -40.104 1.00 90.12 189 LEU A O 1
ATOM 1553 N N . GLN A 1 190 ? 26.760 -3.926 -42.079 1.00 90.50 190 GLN A N 1
ATOM 1554 C CA . GLN A 1 190 ? 28.115 -3.600 -41.616 1.00 90.50 190 GLN A CA 1
ATOM 1555 C C . GLN A 1 190 ? 28.214 -2.159 -41.107 1.00 90.50 190 GLN A C 1
ATOM 1557 O O . GLN A 1 190 ? 28.803 -1.912 -40.054 1.00 90.50 190 GLN A O 1
ATOM 1562 N N . LYS A 1 191 ? 27.594 -1.213 -41.818 1.00 92.56 191 LYS A N 1
ATOM 1563 C CA . LYS A 1 191 ? 27.550 0.190 -41.400 1.00 92.56 191 LYS A CA 1
ATOM 1564 C C . LYS A 1 191 ? 26.700 0.387 -40.141 1.00 92.56 191 LYS A C 1
ATOM 1566 O O . LYS A 1 191 ? 27.114 1.106 -39.237 1.00 92.56 191 LYS A O 1
ATOM 1571 N N . ALA A 1 192 ? 25.565 -0.301 -40.035 1.00 91.06 192 ALA A N 1
ATOM 1572 C CA . ALA A 1 192 ? 24.650 -0.222 -38.901 1.00 91.06 192 ALA A CA 1
ATOM 1573 C C . ALA A 1 192 ? 25.232 -0.780 -37.598 1.00 91.06 192 ALA A C 1
ATOM 1575 O O . ALA A 1 192 ? 24.783 -0.382 -36.530 1.00 91.06 192 ALA A O 1
ATOM 1576 N N . ILE A 1 193 ? 26.214 -1.687 -37.633 1.00 90.25 193 ILE A N 1
ATOM 1577 C CA . ILE A 1 193 ? 26.886 -2.171 -36.412 1.00 90.25 193 ILE A CA 1
ATOM 1578 C C . ILE A 1 193 ? 27.670 -1.034 -35.741 1.00 90.25 193 ILE A C 1
ATOM 1580 O O . ILE A 1 193 ? 27.635 -0.895 -34.518 1.00 90.25 193 ILE A O 1
ATOM 1584 N N . VAL A 1 194 ? 28.342 -0.210 -36.546 1.00 91.06 194 VAL A N 1
ATOM 1585 C CA . VAL A 1 194 ? 29.282 0.817 -36.074 1.00 91.06 194 VAL A CA 1
ATOM 1586 C C . VAL A 1 194 ? 28.595 2.169 -35.866 1.00 91.06 194 VAL A C 1
ATOM 1588 O O . VAL A 1 194 ? 28.919 2.883 -34.922 1.00 91.06 194 VAL A O 1
ATOM 1591 N N . ASP A 1 195 ? 27.630 2.509 -36.719 1.00 92.88 195 ASP A N 1
ATOM 1592 C CA . ASP A 1 195 ? 26.949 3.802 -36.723 1.00 92.88 195 ASP A CA 1
ATOM 1593 C C . ASP A 1 195 ? 25.530 3.672 -36.146 1.00 92.88 195 ASP A C 1
ATOM 1595 O O . ASP A 1 195 ? 24.626 3.082 -36.749 1.00 92.88 195 ASP A O 1
ATOM 1599 N N . CYS A 1 196 ? 25.343 4.213 -34.940 1.00 88.12 196 CYS A N 1
ATOM 1600 C CA . CYS A 1 196 ? 24.078 4.140 -34.219 1.00 88.12 196 CYS A CA 1
ATOM 1601 C C . CYS A 1 196 ? 22.975 5.014 -34.833 1.00 88.12 196 CYS A C 1
ATOM 1603 O O . CYS A 1 196 ? 21.807 4.622 -34.769 1.00 88.12 196 CYS A O 1
ATOM 1605 N N . ASP A 1 197 ? 23.317 6.147 -35.446 1.00 90.00 197 ASP A N 1
ATOM 1606 C CA . ASP A 1 197 ? 22.346 7.047 -36.068 1.00 90.00 197 ASP A CA 1
ATOM 1607 C C . ASP A 1 197 ? 21.897 6.494 -37.420 1.00 90.00 197 ASP A C 1
ATOM 1609 O O . ASP A 1 197 ? 20.701 6.474 -37.718 1.00 90.00 197 ASP A O 1
ATOM 1613 N N . PHE A 1 198 ? 22.827 5.921 -38.190 1.00 90.62 198 PHE A N 1
ATOM 1614 C CA . PHE A 1 198 ? 22.492 5.161 -39.393 1.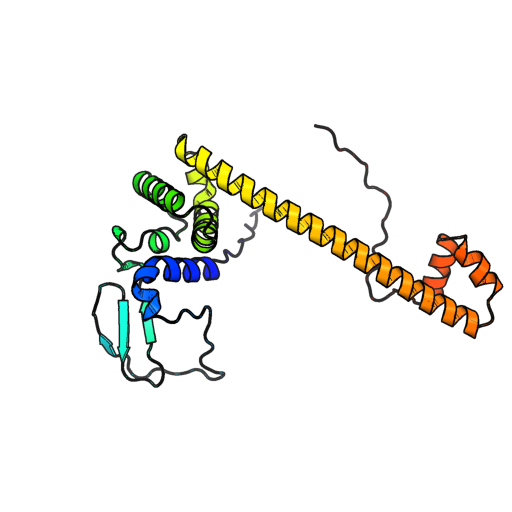00 90.62 198 PHE A CA 1
ATOM 1615 C C . PHE A 1 198 ? 21.598 3.957 -39.067 1.00 90.62 198 PHE A C 1
ATOM 1617 O O . PHE A 1 198 ? 20.573 3.752 -39.719 1.00 90.62 198 PHE A O 1
ATOM 1624 N N . ARG A 1 199 ? 21.920 3.200 -38.007 1.00 92.75 199 ARG A N 1
ATOM 1625 C CA . ARG A 1 199 ? 21.080 2.092 -37.520 1.00 92.75 199 ARG A CA 1
ATOM 1626 C C . ARG A 1 199 ? 19.682 2.560 -37.113 1.00 92.75 199 ARG A C 1
ATOM 1628 O O . ARG A 1 199 ? 18.706 1.892 -37.440 1.00 92.75 199 ARG A O 1
ATOM 1635 N N . ARG A 1 200 ? 19.568 3.715 -36.447 1.00 88.50 200 ARG A N 1
ATOM 1636 C CA . ARG A 1 200 ? 18.269 4.316 -36.098 1.00 88.50 200 ARG A CA 1
ATOM 1637 C C . ARG A 1 200 ? 17.464 4.673 -37.350 1.00 88.50 200 ARG A C 1
ATOM 1639 O O . ARG A 1 200 ? 16.266 4.408 -37.385 1.00 88.50 200 ARG A O 1
ATOM 1646 N N . GLY A 1 201 ? 18.116 5.204 -38.385 1.00 89.75 201 GLY A N 1
ATOM 1647 C CA . GLY A 1 201 ? 17.488 5.457 -39.685 1.00 89.75 201 GLY A CA 1
ATOM 1648 C C . GLY A 1 201 ? 16.896 4.191 -40.310 1.00 89.75 201 GLY A C 1
ATOM 1649 O O . GLY A 1 201 ? 15.757 4.210 -40.769 1.00 89.75 201 GLY A O 1
ATOM 1650 N N . LEU A 1 202 ? 17.618 3.069 -40.241 1.00 90.94 202 LEU A N 1
ATOM 1651 C CA . LEU A 1 202 ? 17.126 1.778 -40.729 1.00 90.94 202 LEU A CA 1
ATOM 1652 C C . LEU A 1 202 ? 15.963 1.230 -39.889 1.00 90.94 202 LEU A C 1
ATOM 1654 O O . LEU A 1 202 ? 15.015 0.691 -40.451 1.00 90.94 202 LEU A O 1
ATOM 1658 N N . TYR A 1 203 ? 15.980 1.394 -38.560 1.00 91.12 203 TYR A N 1
ATOM 1659 C CA . TYR A 1 203 ? 14.816 1.035 -37.738 1.00 91.12 203 TYR A CA 1
ATOM 1660 C C . TYR A 1 203 ? 13.562 1.796 -38.177 1.00 91.12 203 TYR A C 1
ATOM 1662 O O . TYR A 1 203 ? 12.497 1.196 -38.309 1.00 91.12 203 TYR A O 1
ATOM 1670 N N . MET A 1 204 ? 13.692 3.089 -38.486 1.00 89.44 204 MET A N 1
ATOM 1671 C CA . MET A 1 204 ? 12.579 3.876 -39.017 1.00 89.44 204 MET A CA 1
ATOM 1672 C C . MET A 1 204 ? 12.140 3.386 -40.397 1.00 89.44 204 MET A C 1
ATOM 1674 O O . MET A 1 204 ? 10.939 3.232 -40.617 1.00 89.44 204 MET A O 1
ATOM 1678 N N . GLU A 1 205 ? 13.085 3.085 -41.292 1.00 91.25 205 GLU A N 1
ATOM 1679 C CA . GLU A 1 205 ? 12.824 2.559 -42.639 1.00 91.25 205 GLU A CA 1
ATOM 1680 C C . GLU A 1 205 ? 11.974 1.277 -42.598 1.00 91.25 205 GLU A C 1
ATOM 1682 O O . GLU A 1 205 ? 10.906 1.231 -43.209 1.00 91.25 205 GLU A O 1
ATOM 1687 N N . TYR A 1 206 ? 12.380 0.286 -41.797 1.00 89.50 206 TYR A N 1
ATOM 1688 C CA . TYR A 1 206 ? 11.667 -0.993 -41.650 1.00 89.50 206 TYR A CA 1
ATOM 1689 C C . TYR A 1 206 ? 10.508 -0.948 -40.641 1.00 89.50 206 TYR A C 1
ATOM 1691 O O . TYR A 1 206 ? 9.810 -1.939 -40.450 1.00 89.50 206 TYR A O 1
ATOM 1699 N N . GLY A 1 207 ? 10.291 0.191 -39.981 1.00 86.50 207 GLY A N 1
ATOM 1700 C CA . GLY A 1 207 ? 9.230 0.364 -38.989 1.00 86.50 207 GLY A CA 1
ATOM 1701 C C . GLY A 1 207 ? 9.405 -0.443 -37.706 1.00 86.50 207 GLY A C 1
ATOM 1702 O O . GLY A 1 207 ? 8.430 -0.755 -37.030 1.00 86.50 207 GLY A O 1
ATOM 1703 N N . ILE A 1 208 ? 10.648 -0.745 -37.350 1.00 85.38 208 ILE A N 1
ATOM 1704 C CA . ILE A 1 208 ? 11.010 -1.498 -36.155 1.00 85.38 208 ILE A CA 1
ATOM 1705 C C . ILE A 1 208 ? 10.902 -0.566 -34.940 1.00 85.38 208 ILE A C 1
ATOM 1707 O O . ILE A 1 208 ? 11.610 0.437 -34.858 1.00 85.38 208 ILE A O 1
ATOM 1711 N N . GLY A 1 209 ? 10.003 -0.892 -34.005 1.00 71.19 209 GLY A N 1
ATOM 1712 C CA . GLY A 1 209 ? 9.809 -0.140 -32.757 1.00 71.19 209 GLY A CA 1
ATOM 1713 C C . GLY A 1 209 ? 8.861 1.067 -32.835 1.00 71.19 209 GLY A C 1
ATOM 1714 O O . GLY A 1 209 ? 8.866 1.894 -31.926 1.00 71.19 209 GLY A O 1
ATOM 1715 N N . ARG A 1 210 ? 8.038 1.195 -33.891 1.00 66.62 210 ARG A N 1
ATOM 1716 C CA . ARG A 1 210 ? 7.063 2.303 -34.015 1.00 66.62 210 ARG A CA 1
ATOM 1717 C C . ARG A 1 210 ? 5.875 2.222 -33.044 1.00 66.62 210 ARG A C 1
ATOM 1719 O O . ARG A 1 210 ? 5.288 3.260 -32.755 1.00 66.62 210 ARG A O 1
ATOM 1726 N N . ASP A 1 211 ? 5.553 1.044 -32.514 1.00 54.72 211 ASP A N 1
ATOM 1727 C CA . ASP A 1 211 ? 4.371 0.843 -31.657 1.00 54.72 211 ASP A CA 1
ATOM 1728 C C . ASP A 1 211 ? 4.636 1.075 -30.153 1.00 54.72 211 ASP A C 1
ATOM 1730 O O . ASP A 1 211 ? 3.695 1.098 -29.363 1.00 54.72 211 ASP A O 1
ATOM 1734 N N . GLU A 1 212 ? 5.891 1.304 -29.736 1.00 51.75 212 GLU A N 1
ATOM 1735 C CA . GLU A 1 212 ? 6.280 1.362 -28.311 1.00 51.75 212 GLU A CA 1
ATOM 1736 C C . GLU A 1 212 ? 6.733 2.752 -27.817 1.00 51.75 212 GLU A C 1
ATOM 1738 O O . GLU A 1 212 ? 7.362 2.869 -26.768 1.00 51.75 212 GLU A O 1
ATOM 1743 N N . GLY A 1 213 ? 6.381 3.829 -28.529 1.00 45.53 213 GLY A N 1
ATOM 1744 C CA . GLY A 1 213 ? 6.563 5.201 -28.035 1.00 45.53 213 GLY A CA 1
ATOM 1745 C C . GLY A 1 213 ? 8.025 5.651 -27.972 1.00 45.53 213 GLY A C 1
ATOM 1746 O O . GLY A 1 213 ? 8.614 5.803 -26.904 1.00 45.53 213 GLY A O 1
ATOM 1747 N N . PHE A 1 214 ? 8.605 5.950 -29.134 1.00 39.62 214 PHE A N 1
ATOM 1748 C CA . PHE A 1 214 ? 9.837 6.731 -29.221 1.00 39.62 214 PHE A CA 1
ATOM 1749 C C . PHE A 1 214 ? 9.529 8.179 -28.789 1.00 39.62 214 PHE A C 1
ATOM 1751 O O . PHE A 1 214 ? 9.162 9.016 -29.609 1.00 39.62 214 PHE A O 1
ATOM 1758 N N . CYS A 1 215 ? 9.622 8.491 -27.493 1.00 38.72 215 CYS A N 1
ATOM 1759 C CA . CYS A 1 215 ? 9.673 9.887 -27.062 1.00 38.72 215 CYS A CA 1
ATOM 1760 C C . CYS A 1 215 ? 10.996 10.477 -27.559 1.00 38.72 215 CYS A C 1
ATOM 1762 O O . CYS A 1 215 ? 12.069 10.127 -27.059 1.00 38.72 215 CYS A O 1
ATOM 1764 N N . GLU A 1 216 ? 10.916 11.356 -28.556 1.00 36.59 216 GLU A N 1
ATOM 1765 C CA . GLU A 1 216 ? 12.005 12.245 -28.941 1.00 36.59 216 GLU A CA 1
ATOM 1766 C C . GLU A 1 216 ? 12.480 12.986 -27.685 1.00 36.59 216 GLU A C 1
ATOM 1768 O O . GLU A 1 216 ? 11.755 13.785 -27.092 1.00 36.59 216 GLU A O 1
ATOM 1773 N N . ARG A 1 217 ? 13.695 12.678 -27.215 1.00 39.38 217 ARG A N 1
ATOM 1774 C CA . ARG A 1 217 ? 14.376 13.555 -26.265 1.00 39.38 217 ARG A CA 1
ATOM 1775 C C . ARG A 1 217 ? 14.882 14.745 -27.057 1.00 39.38 217 ARG A C 1
ATOM 1777 O O . ARG A 1 217 ? 16.017 14.725 -27.531 1.00 39.38 217 ARG A O 1
ATOM 1784 N N . ASP A 1 218 ? 14.057 15.773 -27.160 1.00 34.12 218 ASP A N 1
ATOM 1785 C CA . ASP A 1 218 ? 14.574 17.105 -27.416 1.00 34.12 218 ASP A CA 1
ATOM 1786 C C . ASP A 1 218 ? 15.483 17.491 -26.246 1.00 34.12 218 ASP A C 1
ATOM 1788 O O . ASP A 1 218 ? 15.088 17.559 -25.078 1.00 34.12 218 ASP A O 1
ATOM 1792 N N . GLY A 1 219 ? 16.763 17.647 -26.571 1.00 41.91 219 GLY A N 1
ATOM 1793 C CA . GLY A 1 219 ? 17.799 18.055 -25.645 1.00 41.91 219 GLY A CA 1
ATOM 1794 C C . GLY A 1 219 ? 17.593 19.497 -25.201 1.00 41.91 219 GLY A C 1
ATOM 1795 O O . GLY A 1 219 ? 18.080 20.416 -25.845 1.00 41.91 219 GLY A O 1
ATOM 1796 N N . SER A 1 220 ? 16.937 19.688 -24.061 1.00 39.22 220 SER A N 1
ATOM 1797 C CA . SER A 1 220 ? 17.083 20.893 -23.236 1.00 39.22 220 SER A CA 1
ATOM 1798 C C . SER A 1 220 ? 16.654 20.614 -21.794 1.00 39.22 220 SER A C 1
ATOM 1800 O O . SER A 1 220 ? 15.718 21.211 -21.272 1.00 39.22 220 SER A O 1
ATOM 1802 N N . GLY A 1 221 ? 17.323 19.662 -21.148 1.00 32.28 221 GLY A N 1
ATOM 1803 C CA . GLY A 1 221 ? 17.273 19.490 -19.698 1.00 32.28 221 GLY A CA 1
ATOM 1804 C C . GLY A 1 221 ? 18.572 20.004 -19.104 1.00 32.28 221 GLY A C 1
ATOM 1805 O O . GLY A 1 221 ? 19.498 19.220 -18.906 1.00 32.28 221 GLY A O 1
ATOM 1806 N N . SER A 1 222 ? 18.670 21.317 -18.889 1.00 32.38 222 SER A N 1
ATOM 1807 C CA . SER A 1 222 ? 19.753 21.892 -18.096 1.00 32.38 222 SER A CA 1
ATOM 1808 C C . SER A 1 222 ? 19.747 21.241 -16.718 1.00 32.38 222 SER A C 1
ATOM 1810 O O . SER A 1 222 ? 18.770 21.312 -15.976 1.00 32.38 222 SER A O 1
ATOM 1812 N N . SER A 1 223 ? 20.854 20.568 -16.425 1.00 39.59 223 SER A N 1
ATOM 1813 C CA . SER A 1 223 ? 21.255 20.159 -15.091 1.00 39.59 223 SER A CA 1
ATOM 1814 C C . SER A 1 223 ? 21.390 21.403 -14.225 1.00 39.59 223 SER A C 1
ATOM 1816 O O . SER A 1 223 ? 22.344 22.143 -14.422 1.00 39.59 223 SER A O 1
ATOM 1818 N N . ASP A 1 224 ? 20.506 21.572 -13.249 1.00 30.14 224 ASP A N 1
ATOM 1819 C CA . ASP A 1 224 ? 20.791 22.350 -12.045 1.00 30.14 224 ASP A CA 1
ATOM 1820 C C . ASP A 1 224 ? 20.271 21.574 -10.828 1.00 30.14 224 ASP A C 1
ATOM 1822 O O . ASP A 1 224 ? 19.184 21.798 -10.305 1.00 30.14 224 ASP A O 1
ATOM 1826 N N . TYR A 1 225 ? 21.081 20.604 -10.398 1.00 35.12 225 TYR A N 1
ATOM 1827 C CA . TYR A 1 225 ? 21.189 20.257 -8.986 1.00 35.12 225 TYR A CA 1
ATOM 1828 C C . TYR A 1 225 ? 22.185 21.236 -8.369 1.00 35.12 225 TYR A C 1
ATOM 1830 O O . TYR A 1 225 ? 23.358 21.169 -8.724 1.00 35.12 225 TYR A O 1
ATOM 1838 N N . LEU A 1 226 ? 21.742 22.095 -7.447 1.00 36.47 226 LEU A N 1
ATOM 1839 C CA . LEU A 1 226 ? 22.572 22.673 -6.384 1.00 36.47 226 LEU A CA 1
ATOM 1840 C C . LEU A 1 226 ? 21.686 23.375 -5.333 1.00 36.47 226 LEU A C 1
ATOM 1842 O O . LEU A 1 226 ? 21.116 24.424 -5.613 1.00 36.47 226 LEU A O 1
ATOM 1846 N N . ILE A 1 227 ? 21.709 22.779 -4.130 1.00 40.44 227 ILE A N 1
ATOM 1847 C CA . ILE A 1 227 ? 21.405 23.301 -2.775 1.00 40.44 227 ILE A CA 1
ATOM 1848 C C . ILE A 1 227 ? 19.938 23.609 -2.456 1.00 40.44 227 ILE A C 1
ATOM 1850 O O . ILE A 1 227 ? 19.409 24.645 -2.906 1.00 40.44 227 ILE A O 1
#

Sequence (227 aa):
MHESKSQCKRHWHPAFFAGLQIELSEERSNLIFENEHLLGTKPTQIDVIIVKKNNPGIYYIKGDFVPIQFIVTSELEKKKNLWLYSLTDELCGEKDVVQLIQEYKKHQNQYLYESVMDIIVRANADMFKEGDNVCRALEEIMLKRMQEELEERERLGVNIGISQGIIQGEQYFVLLTQSLLSDSRINDLQKAIVDCDFRRGLYMEYGIGRDEGFCERDGSGSSDYLI

Secondary structure (DSSP, 8-state):
-----------HHHHHHHHHHHHTGGGGGG----S-----SS--------EEEEETTEEEE-SSSS-EEEE-GGGS-GGG-HHHHH-SS----HHHHHHHHHHHHHTTT-HHHHHHHHHHHHHTHHHHHT--HHHHHHHHHHHHHHHHHHHHHHHHHHHHHHHHHHHHHHHHHHHHHHHHHHTT-HHHHHHHHH-HHHHHHHHHHHTTTTTS------S--------

Radius of gyration: 28.84 Å; chains: 1; bounding box: 67×51×74 Å

pLDDT: mean 70.39, std 17.04, range [30.14, 94.62]